Protein AF-A0A969YZB2-F1 (afdb_monomer)

Mean predicted aligned error: 7.21 Å

Structure (mmCIF, N/CA/C/O backbone):
data_AF-A0A969YZB2-F1
#
_entry.id   AF-A0A969YZB2-F1
#
loop_
_atom_site.group_PDB
_atom_site.id
_atom_site.type_symbol
_atom_site.label_atom_id
_atom_site.label_alt_id
_atom_site.label_comp_id
_atom_site.label_asym_id
_atom_site.label_entity_id
_atom_site.label_seq_id
_atom_site.pdbx_PDB_ins_code
_atom_site.Cartn_x
_atom_site.Cartn_y
_atom_site.Cartn_z
_atom_site.occupancy
_atom_site.B_iso_or_equiv
_atom_site.auth_seq_id
_atom_site.auth_comp_id
_atom_site.auth_asym_id
_atom_site.auth_atom_id
_atom_site.pdbx_PDB_model_num
ATOM 1 N N . MET A 1 1 ? -17.585 -42.616 -84.558 1.00 38.06 1 MET A N 1
ATOM 2 C CA . MET A 1 1 ? -17.535 -44.094 -84.607 1.00 38.06 1 MET A CA 1
ATOM 3 C C . MET A 1 1 ? -16.649 -44.565 -83.448 1.00 38.06 1 MET A C 1
ATOM 5 O O . MET A 1 1 ? -15.483 -44.216 -83.470 1.00 38.06 1 MET A O 1
ATOM 9 N N . LYS A 1 2 ? -17.228 -45.277 -82.455 1.00 39.19 2 LYS A N 1
ATOM 10 C CA . LYS A 1 2 ? -16.616 -45.911 -81.244 1.00 39.19 2 LYS A CA 1
ATOM 11 C C . LYS A 1 2 ? -15.993 -44.943 -80.202 1.00 39.19 2 LYS A C 1
ATOM 13 O O . LYS A 1 2 ? -14.980 -44.329 -80.477 1.00 39.19 2 LYS A O 1
ATOM 18 N N . LYS A 1 3 ? -16.687 -44.576 -79.107 1.00 43.31 3 LYS A N 1
ATOM 19 C CA . LYS A 1 3 ? -16.886 -45.252 -77.790 1.00 43.31 3 LYS A CA 1
ATOM 20 C C . LYS A 1 3 ? -15.589 -45.603 -77.038 1.00 43.31 3 LYS A C 1
ATOM 22 O O . LYS A 1 3 ? -14.985 -46.598 -77.413 1.00 43.31 3 LYS A O 1
ATOM 27 N N . THR A 1 4 ? -15.346 -44.929 -75.901 1.00 43.16 4 THR A N 1
ATOM 28 C CA . THR A 1 4 ? -14.955 -45.581 -74.630 1.00 43.16 4 THR A CA 1
ATOM 29 C C . THR A 1 4 ? -15.451 -44.773 -73.421 1.00 43.16 4 THR A C 1
ATOM 31 O O . THR A 1 4 ? -15.345 -43.552 -73.380 1.00 43.16 4 THR A O 1
ATOM 34 N N . THR A 1 5 ? -16.021 -45.503 -72.469 1.00 44.56 5 THR A N 1
ATOM 35 C CA . THR A 1 5 ? -16.640 -45.112 -71.197 1.00 44.56 5 THR A CA 1
ATOM 36 C C . THR A 1 5 ? -15.697 -45.500 -70.050 1.00 44.56 5 THR A C 1
ATOM 38 O O . THR A 1 5 ? -15.117 -46.575 -70.156 1.00 44.56 5 THR A O 1
ATOM 41 N N . ALA A 1 6 ? -15.585 -44.698 -68.977 1.00 40.38 6 ALA A N 1
ATOM 42 C CA . ALA A 1 6 ? -15.397 -45.098 -67.556 1.00 40.38 6 ALA A CA 1
ATOM 43 C C . ALA A 1 6 ? -14.928 -43.869 -66.737 1.00 40.38 6 ALA A C 1
ATOM 45 O O . ALA A 1 6 ? -13.914 -43.270 -67.066 1.00 40.38 6 ALA A O 1
ATOM 46 N N . LEU A 1 7 ? -15.755 -43.294 -65.857 1.00 39.84 7 LEU A N 1
ATOM 47 C CA . LEU A 1 7 ? -16.008 -43.664 -64.451 1.00 39.84 7 LEU A CA 1
ATOM 48 C C . LEU A 1 7 ? -14.920 -43.149 -63.485 1.00 39.84 7 LEU A C 1
ATOM 50 O O . LEU A 1 7 ? -13.851 -43.738 -63.404 1.00 39.84 7 LEU A O 1
ATOM 54 N N . LEU A 1 8 ? -15.253 -42.125 -62.687 1.00 36.22 8 LEU A N 1
ATOM 55 C CA . LEU A 1 8 ? -14.957 -42.119 -61.248 1.00 36.22 8 LEU A CA 1
ATOM 56 C C . LEU A 1 8 ? -15.889 -41.133 -60.513 1.00 36.22 8 LEU A C 1
ATOM 58 O O . LEU A 1 8 ? -15.609 -39.945 -60.379 1.00 36.22 8 LEU A O 1
ATOM 62 N N . LEU A 1 9 ? -17.030 -41.645 -60.044 1.00 42.66 9 LEU A N 1
ATOM 63 C CA . LEU A 1 9 ? -17.693 -41.113 -58.855 1.00 42.66 9 LEU A CA 1
ATOM 64 C C . LEU A 1 9 ? -16.925 -41.680 -57.652 1.00 42.66 9 LEU A C 1
ATOM 66 O O . LEU A 1 9 ? -17.060 -42.864 -57.360 1.00 42.66 9 LEU A O 1
ATOM 70 N N . SER A 1 10 ? -16.126 -40.862 -56.969 1.00 43.84 10 SER A N 1
ATOM 71 C CA . SER A 1 10 ? -15.681 -41.145 -55.596 1.00 43.84 10 SER A CA 1
ATOM 72 C C . SER A 1 10 ? -15.177 -39.868 -54.911 1.00 43.84 10 SER A C 1
ATOM 74 O O . SER A 1 10 ? -13.992 -39.728 -54.618 1.00 43.84 10 SER A O 1
ATOM 76 N N . PHE A 1 11 ? -16.072 -38.918 -54.623 1.00 38.78 11 PHE A N 1
ATOM 77 C CA . PHE A 1 11 ? -15.816 -37.964 -53.537 1.00 38.78 11 PHE A CA 1
ATOM 78 C C . PHE A 1 11 ? -16.113 -38.693 -52.223 1.00 38.78 11 PHE A C 1
ATOM 80 O O . PHE A 1 11 ? -17.199 -38.615 -51.654 1.00 38.78 11 PHE A O 1
ATOM 87 N N . ILE A 1 12 ? -15.154 -39.528 -51.826 1.00 41.16 12 ILE A N 1
ATOM 88 C CA . ILE A 1 12 ? -15.150 -40.242 -50.558 1.00 41.16 12 ILE A CA 1
ATOM 89 C C . ILE A 1 12 ? -14.929 -39.213 -49.451 1.00 41.16 12 ILE A C 1
ATOM 91 O O . ILE A 1 12 ? -13.878 -38.589 -49.339 1.00 41.16 12 ILE A O 1
ATOM 95 N N . MET A 1 13 ? -15.972 -39.055 -48.647 1.00 46.25 13 MET A N 1
ATOM 96 C CA . MET A 1 13 ? -15.933 -38.888 -47.200 1.00 46.25 13 MET A CA 1
ATOM 97 C C . MET A 1 13 ? -14.654 -39.469 -46.566 1.00 46.25 13 MET A C 1
ATOM 99 O O . MET A 1 13 ? -14.629 -40.657 -46.272 1.00 46.25 13 MET A O 1
ATOM 103 N N . LEU A 1 14 ? -13.613 -38.654 -46.344 1.00 42.28 14 LEU A N 1
ATOM 104 C CA . LEU A 1 14 ? -12.610 -38.869 -45.287 1.00 42.28 14 LEU A CA 1
ATOM 105 C C . LEU A 1 14 ? -11.668 -37.657 -45.144 1.00 42.28 14 LEU A C 1
ATOM 107 O O . LEU A 1 14 ? -10.708 -37.524 -45.891 1.00 42.28 14 LEU A O 1
ATOM 111 N N . CYS A 1 15 ? -11.966 -36.770 -44.193 1.00 39.06 15 CYS A N 1
ATOM 112 C CA . CYS A 1 15 ? -10.977 -36.035 -43.382 1.00 39.06 15 CYS A CA 1
ATOM 113 C C . CYS A 1 15 ? -11.710 -35.199 -42.314 1.00 39.06 15 CYS A C 1
ATOM 115 O O . CYS A 1 15 ? -11.577 -33.984 -42.223 1.00 39.06 15 CYS A O 1
ATOM 117 N N . PHE A 1 16 ? -12.532 -35.871 -41.507 1.00 44.19 16 PHE A N 1
ATOM 118 C CA . PHE A 1 16 ? -12.696 -35.492 -40.104 1.00 44.19 16 PHE A CA 1
ATOM 119 C C . PHE A 1 16 ? -11.689 -36.353 -39.331 1.00 44.19 16 PHE A C 1
ATOM 121 O O . PHE A 1 16 ? -11.603 -37.541 -39.636 1.00 44.19 16 PHE A O 1
ATOM 128 N N . LEU A 1 17 ? -10.968 -35.765 -38.362 1.00 47.88 17 LEU A N 1
ATOM 129 C CA . LEU A 1 17 ? -9.692 -36.217 -37.754 1.00 47.88 17 LEU A CA 1
ATOM 130 C C . LEU A 1 17 ? -8.516 -35.772 -38.648 1.00 47.88 17 LEU A C 1
ATOM 132 O O . LEU A 1 17 ? -8.275 -36.373 -39.682 1.00 47.88 17 LEU A O 1
ATOM 136 N N . ILE A 1 18 ? -7.790 -34.676 -38.411 1.00 52.56 18 ILE A N 1
ATOM 137 C CA . ILE A 1 18 ? -7.003 -34.324 -37.220 1.00 52.56 18 ILE A CA 1
ATOM 138 C C . ILE A 1 18 ? -6.743 -32.805 -37.273 1.00 52.56 18 ILE A C 1
ATOM 140 O O . ILE A 1 18 ? -5.753 -32.331 -37.816 1.00 52.56 18 ILE A O 1
ATOM 144 N N . PHE A 1 19 ? -7.651 -32.020 -36.715 1.00 44.47 19 PHE A N 1
ATOM 145 C CA . PHE A 1 19 ? -7.258 -30.794 -36.034 1.00 44.47 19 PHE A CA 1
ATOM 146 C C . PHE A 1 19 ? -7.868 -30.940 -34.653 1.00 44.47 19 PHE A C 1
ATOM 148 O O . PHE A 1 19 ? -8.997 -30.524 -34.406 1.00 44.47 19 PHE A O 1
ATOM 155 N N . SER A 1 20 ? -7.131 -31.585 -33.747 1.00 49.22 20 SER A N 1
ATOM 156 C CA . SER A 1 20 ? -7.241 -31.134 -32.365 1.00 49.22 20 SER A CA 1
ATOM 157 C C . SER A 1 20 ? -7.031 -29.621 -32.433 1.00 49.22 20 SER A C 1
ATOM 159 O O . SER A 1 20 ? -6.052 -29.207 -33.071 1.00 49.22 20 SER A O 1
ATOM 161 N N . PRO A 1 21 ? -7.936 -28.788 -31.889 1.00 50.59 21 PRO A N 1
ATOM 162 C CA . PRO A 1 21 ? -7.614 -27.379 -31.754 1.00 50.59 21 PRO A CA 1
ATOM 163 C C . PRO A 1 21 ? -6.227 -27.314 -31.103 1.00 50.59 21 PRO A C 1
ATOM 165 O O . PRO A 1 21 ? -5.969 -28.116 -30.193 1.00 50.59 21 PRO A O 1
ATOM 168 N N . PRO A 1 22 ? -5.302 -26.469 -31.600 1.00 58.19 22 PRO A N 1
ATOM 169 C CA . PRO A 1 22 ? -4.058 -26.250 -30.883 1.00 58.19 22 PRO A CA 1
ATOM 170 C C . PRO A 1 22 ? -4.461 -25.988 -29.438 1.00 58.19 22 PRO A C 1
ATOM 172 O O . PRO A 1 22 ? -5.365 -25.183 -29.206 1.00 58.19 22 PRO A O 1
ATOM 175 N N . VAL A 1 23 ? -3.893 -26.743 -28.494 1.00 55.34 23 VAL A N 1
ATOM 176 C CA . VAL A 1 23 ? -4.064 -26.455 -27.072 1.00 55.34 23 VAL A CA 1
ATOM 177 C C . VAL A 1 23 ? -3.684 -24.988 -26.947 1.00 55.34 23 VAL A C 1
ATOM 179 O O . VAL A 1 23 ? -2.517 -24.648 -27.152 1.00 55.34 23 VAL A O 1
ATOM 182 N N . LEU A 1 24 ? -4.682 -24.113 -26.786 1.00 54.72 24 LEU A N 1
ATOM 183 C CA . LEU A 1 24 ? -4.445 -22.689 -26.626 1.00 54.72 24 LEU A CA 1
ATOM 184 C C . LEU A 1 24 ? -3.474 -22.607 -25.457 1.00 54.72 24 LEU A C 1
ATOM 186 O O . LEU A 1 24 ? -3.730 -23.207 -24.409 1.00 54.72 24 LEU A O 1
ATOM 190 N N . ALA A 1 25 ? -2.315 -21.986 -25.685 1.00 58.38 25 ALA A N 1
ATOM 191 C CA . ALA A 1 25 ? -1.374 -21.703 -24.616 1.00 58.38 25 ALA A CA 1
ATOM 192 C C . ALA A 1 25 ? -2.190 -21.163 -23.439 1.00 58.38 25 ALA A C 1
ATOM 194 O O . ALA A 1 25 ? -3.007 -20.271 -23.661 1.00 58.38 25 ALA A O 1
ATOM 195 N N . ASN A 1 26 ? -2.039 -21.777 -22.262 1.00 65.50 26 ASN A N 1
ATOM 196 C CA . ASN A 1 26 ? -2.824 -21.469 -21.070 1.00 65.50 26 ASN A CA 1
ATOM 197 C C . ASN A 1 26 ? -2.943 -19.942 -20.944 1.00 65.50 26 ASN A C 1
ATOM 199 O O . ASN A 1 26 ? -1.926 -19.268 -20.766 1.00 65.50 26 ASN A O 1
ATOM 203 N N . GLU A 1 27 ? -4.133 -19.385 -21.188 1.00 79.88 27 GLU A N 1
ATOM 204 C CA . GLU A 1 27 ? -4.294 -17.934 -21.232 1.00 79.88 27 GLU A CA 1
ATOM 205 C C . GLU A 1 27 ? -3.953 -17.380 -19.847 1.00 79.88 27 GLU A C 1
ATOM 207 O O . GLU A 1 27 ? -4.509 -17.826 -18.844 1.00 79.88 27 GLU A O 1
ATOM 212 N N . THR A 1 28 ? -3.021 -16.424 -19.774 1.00 89.88 28 THR A N 1
ATOM 213 C CA . THR A 1 28 ? -2.682 -15.773 -18.505 1.00 89.88 28 THR A CA 1
ATOM 214 C C . THR A 1 28 ? -3.927 -15.087 -17.954 1.00 89.88 28 THR A C 1
ATOM 216 O O . THR A 1 28 ? -4.404 -14.097 -18.517 1.00 89.88 28 THR A O 1
ATOM 219 N N . LYS A 1 29 ? -4.456 -15.606 -16.846 1.00 95.75 29 LYS A N 1
ATOM 220 C CA . LYS A 1 29 ? -5.649 -15.069 -16.198 1.00 95.75 29 LYS A CA 1
ATOM 221 C C . LYS A 1 29 ? -5.246 -14.059 -15.131 1.00 95.75 29 LYS A C 1
ATOM 223 O O . LYS A 1 29 ? -4.773 -14.436 -14.067 1.00 95.75 29 LYS A O 1
ATOM 228 N N . PHE A 1 30 ? -5.482 -12.780 -15.398 1.00 96.88 30 PHE A N 1
ATOM 229 C CA . PHE A 1 30 ? -5.303 -11.716 -14.409 1.00 96.88 30 PHE A CA 1
ATOM 230 C C . PHE A 1 30 ? -6.464 -11.697 -13.412 1.00 96.88 30 PHE A C 1
ATOM 232 O O . PHE A 1 30 ? -7.624 -11.804 -13.811 1.00 96.88 30 PHE A O 1
ATOM 239 N N . ILE A 1 31 ? -6.146 -11.579 -12.123 1.00 97.69 31 ILE A N 1
ATOM 240 C CA . ILE A 1 31 ? -7.117 -11.641 -11.021 1.00 97.69 31 ILE A CA 1
ATOM 241 C C . ILE A 1 31 ? -7.213 -10.336 -10.226 1.00 97.69 31 ILE A C 1
ATOM 243 O O . ILE A 1 31 ? -8.260 -10.071 -9.644 1.00 97.69 31 ILE A O 1
ATOM 247 N N . VAL A 1 32 ? -6.161 -9.510 -10.224 1.00 97.31 32 VAL A N 1
ATOM 248 C CA . VAL A 1 32 ? -6.124 -8.218 -9.518 1.00 97.31 32 VAL A CA 1
ATOM 249 C C . VAL A 1 32 ? -5.368 -7.194 -10.361 1.00 97.31 32 VAL A C 1
ATOM 251 O O . VAL A 1 32 ? -4.417 -7.543 -11.063 1.00 97.31 32 VAL A O 1
ATOM 254 N N . VAL A 1 33 ? -5.778 -5.928 -10.273 1.00 98.00 33 VAL A N 1
ATOM 255 C CA . VAL A 1 33 ? -5.072 -4.769 -10.834 1.00 98.00 33 VAL A CA 1
ATOM 256 C C . VAL A 1 33 ? -4.932 -3.714 -9.740 1.00 98.00 33 VAL A C 1
ATOM 258 O O . VAL A 1 33 ? -5.888 -3.470 -9.010 1.00 98.00 33 VAL A O 1
ATOM 261 N N . ALA A 1 34 ? -3.767 -3.076 -9.650 1.00 97.81 34 ALA A N 1
ATOM 262 C CA . ALA A 1 34 ? -3.518 -1.942 -8.762 1.00 97.81 34 ALA A CA 1
ATOM 263 C C . ALA A 1 34 ? -2.966 -0.758 -9.569 1.00 97.81 34 ALA A C 1
ATOM 265 O O . ALA A 1 34 ? -1.986 -0.897 -10.309 1.00 97.81 34 ALA A O 1
ATOM 266 N N . GLY A 1 35 ? -3.609 0.403 -9.450 1.00 96.31 35 GLY A N 1
ATOM 267 C CA . GLY A 1 35 ? -3.174 1.642 -10.091 1.00 96.31 35 GLY A CA 1
ATOM 268 C C . GLY A 1 35 ? -2.234 2.423 -9.182 1.00 96.31 35 GLY A C 1
ATOM 269 O O . GLY A 1 35 ? -2.621 2.781 -8.078 1.00 96.31 35 GLY A O 1
ATOM 270 N N . GLY A 1 36 ? -1.015 2.686 -9.645 1.00 94.94 36 GLY A N 1
ATOM 271 C CA . GLY A 1 36 ? -0.143 3.687 -9.037 1.00 94.94 36 GLY A CA 1
ATOM 272 C C . GLY A 1 36 ? -0.382 5.066 -9.650 1.00 94.94 36 GLY A C 1
ATOM 273 O O . GLY A 1 36 ? -1.280 5.252 -10.473 1.00 94.94 36 GLY A O 1
ATOM 274 N N . GLY A 1 37 ? 0.472 6.036 -9.323 1.00 95.19 37 GLY A N 1
ATOM 275 C CA . GLY A 1 37 ? 0.337 7.397 -9.856 1.00 95.19 37 GLY A CA 1
ATOM 276 C C . GLY A 1 37 ? 0.498 7.472 -11.380 1.00 95.19 37 GLY A C 1
ATOM 277 O O . GLY A 1 37 ? -0.235 8.190 -12.056 1.00 95.19 37 GLY A O 1
ATOM 278 N N . GLN A 1 38 ? 1.461 6.729 -11.941 1.00 96.94 38 GLN A N 1
ATOM 279 C CA . GLN A 1 38 ? 1.733 6.696 -13.394 1.00 96.94 38 GLN A CA 1
ATOM 280 C C . GLN A 1 38 ? 2.117 5.301 -13.922 1.00 96.94 38 GLN A C 1
ATOM 282 O O . GLN A 1 38 ? 2.578 5.154 -15.060 1.00 96.94 38 GLN A O 1
ATOM 287 N N . ASN A 1 39 ? 1.951 4.274 -13.095 1.00 97.75 39 ASN A N 1
ATOM 288 C CA . ASN A 1 39 ? 2.169 2.876 -13.436 1.00 97.75 39 ASN A CA 1
ATOM 289 C C . ASN A 1 39 ? 0.955 2.048 -13.024 1.00 97.75 39 ASN A C 1
ATOM 291 O O . ASN A 1 39 ? 0.114 2.480 -12.241 1.00 97.75 39 ASN A O 1
ATOM 295 N N . THR A 1 40 ? 0.874 0.836 -13.544 1.00 98.56 40 THR A N 1
ATOM 296 C CA . THR A 1 40 ? -0.154 -0.126 -13.160 1.00 98.56 40 THR A CA 1
ATOM 297 C C . THR A 1 40 ? 0.512 -1.461 -12.906 1.00 98.56 40 THR A C 1
ATOM 299 O O . THR A 1 40 ? 1.439 -1.832 -13.630 1.00 98.56 40 THR A O 1
ATOM 302 N N . LEU A 1 41 ? 0.041 -2.162 -11.880 1.00 98.75 41 LEU A N 1
ATOM 303 C CA . LEU A 1 41 ? 0.398 -3.539 -11.583 1.00 98.75 41 LEU A CA 1
ATOM 304 C C . LEU A 1 41 ? -0.797 -4.449 -11.855 1.00 98.75 41 LEU A C 1
ATOM 306 O O . LEU A 1 41 ? -1.945 -4.050 -11.662 1.00 98.75 41 LEU A O 1
ATOM 310 N N . ALA A 1 42 ? -0.530 -5.686 -12.248 1.00 98.69 42 ALA A N 1
ATOM 311 C CA . ALA A 1 42 ? -1.520 -6.746 -12.305 1.00 98.69 42 ALA A CA 1
ATOM 312 C C . ALA A 1 42 ? -0.946 -8.047 -11.750 1.00 98.69 42 ALA A C 1
ATOM 314 O O . ALA A 1 42 ? 0.219 -8.365 -11.984 1.00 98.69 42 ALA A O 1
ATOM 315 N N . LEU A 1 43 ? -1.782 -8.798 -11.044 1.00 98.75 43 LEU A N 1
ATOM 316 C CA . LEU A 1 43 ? -1.476 -10.123 -10.520 1.00 98.75 43 LEU A CA 1
ATOM 317 C C . LEU A 1 43 ? -2.231 -11.158 -11.348 1.00 98.75 43 LEU A C 1
ATOM 319 O O . LEU A 1 43 ? -3.435 -11.001 -11.578 1.00 98.75 43 LEU A O 1
ATOM 323 N N . ASP A 1 44 ? -1.541 -12.199 -11.799 1.00 98.38 44 ASP A N 1
ATOM 324 C CA . ASP A 1 44 ? -2.173 -13.347 -12.447 1.00 98.38 44 ASP A CA 1
ATOM 325 C C . ASP A 1 44 ? -2.472 -14.499 -11.478 1.00 98.38 44 ASP A C 1
ATOM 327 O O . ASP A 1 44 ? -2.049 -14.505 -10.323 1.00 98.38 44 ASP A O 1
ATOM 331 N N . SER A 1 45 ? -3.261 -15.471 -11.941 1.00 97.19 45 SER A N 1
ATOM 332 C CA . SER A 1 45 ? -3.664 -16.645 -11.161 1.00 97.19 45 SER A CA 1
ATOM 333 C C . SER A 1 45 ? -2.512 -17.579 -10.798 1.00 97.19 45 SER A C 1
ATOM 335 O O . SER A 1 45 ? -2.692 -18.440 -9.941 1.00 97.19 45 SER A O 1
ATOM 337 N N . ASP A 1 46 ? -1.360 -17.418 -11.447 1.00 97.38 46 ASP A N 1
ATOM 338 C CA . ASP A 1 46 ? -0.152 -18.204 -11.206 1.00 97.38 46 ASP A CA 1
ATOM 339 C C . ASP A 1 46 ? 0.789 -17.492 -10.214 1.00 97.38 46 ASP A C 1
ATOM 341 O O . ASP A 1 46 ? 1.901 -17.956 -9.965 1.00 97.38 46 ASP A O 1
ATOM 345 N N . GLY A 1 47 ? 0.340 -16.374 -9.630 1.00 98.00 47 GLY A N 1
ATOM 346 C CA . GLY A 1 47 ? 1.066 -15.620 -8.617 1.00 98.00 47 GLY A CA 1
ATOM 347 C C . GLY A 1 47 ? 2.137 -14.687 -9.180 1.00 98.00 47 GLY A C 1
ATOM 348 O O . GLY A 1 47 ? 2.947 -14.178 -8.406 1.00 98.00 47 GLY A O 1
ATOM 349 N N . ASN A 1 48 ? 2.169 -14.440 -10.497 1.00 98.62 48 ASN A N 1
ATOM 350 C CA . ASN A 1 48 ? 3.138 -13.522 -11.096 1.00 98.62 48 ASN A CA 1
ATOM 351 C C . ASN A 1 48 ? 2.608 -12.090 -11.115 1.00 98.62 48 ASN A C 1
ATOM 353 O O . ASN A 1 48 ? 1.452 -11.825 -11.460 1.00 98.62 48 ASN A O 1
ATOM 357 N N . VAL A 1 49 ? 3.505 -11.145 -10.834 1.00 98.81 49 VAL A N 1
ATOM 358 C CA . VAL A 1 49 ? 3.215 -9.712 -10.902 1.00 98.81 49 VAL A CA 1
ATOM 359 C C . VAL A 1 49 ? 3.738 -9.133 -12.208 1.00 98.81 49 VAL A C 1
ATOM 361 O O . VAL A 1 49 ? 4.887 -9.340 -12.605 1.00 98.81 49 VAL A O 1
ATOM 364 N N . TRP A 1 50 ? 2.887 -8.361 -12.864 1.00 98.75 50 TRP A N 1
ATOM 365 C CA . TRP A 1 50 ? 3.159 -7.676 -14.115 1.00 98.75 50 TRP A CA 1
ATOM 366 C C . TRP A 1 50 ? 2.999 -6.177 -13.917 1.00 98.75 50 TRP A C 1
ATOM 368 O O . TRP A 1 50 ? 2.087 -5.749 -13.221 1.00 98.75 50 TRP A O 1
ATOM 378 N N . GLY A 1 51 ? 3.844 -5.377 -14.561 1.00 98.50 51 GLY A N 1
ATOM 379 C CA . GLY A 1 51 ? 3.780 -3.922 -14.505 1.00 98.50 51 GLY A CA 1
ATOM 380 C C . GLY A 1 51 ? 3.895 -3.265 -15.877 1.00 98.50 51 GLY A C 1
ATOM 381 O O . GLY A 1 51 ? 4.498 -3.813 -16.804 1.00 98.50 51 GLY A O 1
ATOM 382 N N . TRP A 1 52 ? 3.307 -2.081 -16.017 1.00 98.62 52 TRP A N 1
ATOM 383 C CA . TRP A 1 52 ? 3.480 -1.196 -17.173 1.00 98.62 52 TRP A CA 1
ATOM 384 C C . TRP A 1 52 ? 3.316 0.274 -16.773 1.00 98.62 52 TRP A C 1
ATOM 386 O O . TRP A 1 52 ? 2.919 0.594 -15.654 1.00 98.62 52 TRP A O 1
ATOM 396 N N . GLY A 1 53 ? 3.634 1.176 -17.699 1.00 98.62 53 GLY A N 1
ATOM 397 C CA . GLY A 1 53 ? 3.604 2.621 -17.511 1.00 98.62 53 GLY A CA 1
ATOM 398 C C . GLY A 1 53 ? 4.982 3.215 -17.230 1.00 98.62 53 GLY A C 1
ATOM 399 O O . GLY A 1 53 ? 6.013 2.719 -17.704 1.00 98.62 53 GLY A O 1
ATOM 400 N N . TYR A 1 54 ? 4.985 4.334 -16.510 1.00 98.62 54 TYR A N 1
ATOM 401 C CA . TYR A 1 54 ? 6.188 5.061 -16.118 1.00 98.62 54 TYR A CA 1
ATOM 402 C C . TYR A 1 54 ? 7.057 4.217 -15.172 1.00 98.62 54 TYR A C 1
ATOM 404 O O . TYR A 1 54 ? 6.541 3.501 -14.320 1.00 98.62 54 TYR A O 1
ATOM 412 N N . ASN A 1 55 ? 8.381 4.269 -15.348 1.00 98.50 55 ASN A N 1
ATOM 413 C CA . ASN A 1 55 ? 9.305 3.356 -14.664 1.00 98.50 55 ASN A CA 1
ATOM 414 C C . ASN A 1 55 ? 10.639 4.005 -14.264 1.00 98.50 55 ASN A C 1
ATOM 416 O O . ASN A 1 55 ? 11.621 3.301 -14.074 1.00 98.50 55 ASN A O 1
ATOM 420 N N . GLN A 1 56 ? 10.746 5.334 -14.173 1.00 98.56 56 GLN A N 1
ATOM 421 C CA . GLN A 1 56 ? 12.055 5.966 -13.920 1.00 98.56 56 GLN A CA 1
ATOM 422 C C . GLN A 1 56 ? 12.657 5.618 -12.549 1.00 98.56 56 GLN A C 1
ATOM 424 O O . GLN A 1 56 ? 13.870 5.729 -12.381 1.00 98.56 56 GLN A O 1
ATOM 429 N N . TYR A 1 57 ? 11.839 5.138 -11.610 1.00 98.56 57 TYR A N 1
ATOM 430 C CA . TYR A 1 57 ? 12.268 4.688 -10.286 1.00 98.56 57 TYR A CA 1
ATOM 431 C C . TYR A 1 57 ? 12.280 3.161 -10.156 1.00 98.56 57 TYR A C 1
ATOM 433 O O . TYR A 1 57 ? 12.563 2.644 -9.081 1.00 98.56 57 TYR A O 1
ATOM 441 N N . GLY A 1 58 ? 12.001 2.438 -11.244 1.00 98.50 58 GLY A N 1
ATOM 442 C CA . GLY A 1 58 ? 11.962 0.980 -11.274 1.00 98.50 58 GLY A CA 1
ATOM 443 C C . GLY A 1 58 ? 10.681 0.364 -10.719 1.00 98.50 58 GLY A C 1
ATOM 444 O O . GLY A 1 58 ? 10.690 -0.821 -10.412 1.00 98.50 58 GLY A O 1
ATOM 445 N N . GLN A 1 59 ? 9.586 1.126 -10.612 1.00 98.44 59 GLN A N 1
ATOM 446 C CA . GLN A 1 59 ? 8.280 0.672 -10.101 1.00 98.44 59 GLN A CA 1
ATOM 447 C C . GLN A 1 59 ? 7.625 -0.478 -10.892 1.00 98.44 59 GLN A C 1
ATOM 449 O O . GLN A 1 59 ? 6.628 -1.040 -10.457 1.00 98.44 59 GLN A O 1
ATOM 454 N N . ILE A 1 60 ? 8.179 -0.888 -12.035 1.00 98.62 60 ILE A N 1
ATOM 455 C CA . ILE A 1 60 ? 7.752 -2.111 -12.737 1.00 98.62 60 ILE A CA 1
ATOM 456 C C . ILE A 1 60 ? 8.433 -3.363 -12.167 1.00 98.62 60 ILE A C 1
ATOM 458 O O . ILE A 1 60 ? 7.890 -4.456 -12.286 1.00 98.62 60 ILE A O 1
ATOM 462 N N . GLY A 1 61 ? 9.610 -3.231 -11.549 1.00 98.50 61 GLY A N 1
ATOM 463 C CA . GLY A 1 61 ? 10.319 -4.357 -10.935 1.00 98.50 61 GLY A CA 1
ATOM 464 C C . GLY A 1 61 ? 11.039 -5.275 -11.930 1.00 98.50 61 GLY A C 1
ATOM 465 O O . GLY A 1 61 ? 11.375 -6.410 -11.597 1.00 98.50 61 GLY A O 1
ATOM 466 N N . ASP A 1 62 ? 11.284 -4.817 -13.164 1.00 98.44 62 ASP A N 1
ATOM 467 C CA . ASP A 1 62 ? 11.959 -5.601 -14.213 1.00 98.44 62 ASP A CA 1
ATOM 468 C C . ASP A 1 62 ? 13.496 -5.450 -14.222 1.00 98.44 62 ASP A C 1
ATOM 470 O O . ASP A 1 62 ? 14.180 -6.023 -15.088 1.00 98.44 62 ASP A O 1
ATOM 474 N N . GLY A 1 63 ? 14.039 -4.697 -13.259 1.00 98.38 63 GLY A N 1
ATOM 475 C CA . GLY A 1 63 ? 15.458 -4.362 -13.129 1.00 98.38 63 GLY A CA 1
ATOM 476 C C . GLY A 1 63 ? 15.901 -3.179 -13.988 1.00 98.38 63 GLY A C 1
ATOM 477 O O . GLY A 1 63 ? 17.099 -2.946 -14.131 1.00 98.38 63 GLY A O 1
ATOM 478 N N . THR A 1 64 ? 14.968 -2.447 -14.599 1.00 98.25 64 THR A N 1
ATOM 479 C CA . THR A 1 64 ? 15.269 -1.306 -15.471 1.00 98.25 64 THR A CA 1
ATOM 480 C C . THR A 1 64 ? 14.527 -0.048 -15.037 1.00 98.25 64 THR A C 1
ATOM 482 O O . THR A 1 64 ? 13.594 -0.111 -14.245 1.00 98.25 64 THR A O 1
ATOM 485 N N . THR A 1 65 ? 14.909 1.092 -15.616 1.00 98.38 65 THR A N 1
ATOM 486 C CA . THR A 1 65 ? 14.240 2.389 -15.415 1.00 98.38 65 THR A CA 1
ATOM 487 C C . THR A 1 65 ? 13.476 2.879 -16.653 1.00 98.38 65 THR A C 1
ATOM 489 O O . THR A 1 65 ? 13.146 4.057 -16.804 1.00 98.38 65 THR A O 1
ATOM 492 N N . LYS A 1 66 ? 13.236 1.980 -17.614 1.00 98.31 66 LYS A N 1
ATOM 493 C CA . LYS A 1 66 ? 12.626 2.321 -18.904 1.00 98.31 66 LYS A CA 1
ATOM 494 C C . LYS A 1 66 ? 11.114 2.180 -18.817 1.00 98.31 66 LYS A C 1
ATOM 496 O O . LYS A 1 66 ? 10.634 1.100 -18.475 1.00 98.31 66 LYS A O 1
ATOM 501 N N . THR A 1 67 ? 10.387 3.234 -19.182 1.00 98.56 67 THR A N 1
ATOM 502 C CA . THR A 1 67 ? 8.927 3.207 -19.356 1.00 98.56 67 THR A CA 1
ATOM 503 C C . THR A 1 67 ? 8.513 2.022 -20.227 1.00 98.56 67 THR A C 1
ATOM 505 O O . THR A 1 67 ? 9.142 1.742 -21.255 1.00 98.56 67 THR A O 1
ATOM 508 N N . ARG A 1 68 ? 7.449 1.326 -19.823 1.00 98.06 68 ARG A N 1
ATOM 509 C CA . ARG A 1 68 ? 6.897 0.184 -20.558 1.00 98.06 68 ARG A CA 1
ATOM 510 C C . ARG A 1 68 ? 5.490 0.516 -21.043 1.00 98.06 68 ARG A C 1
ATOM 512 O O . ARG A 1 68 ? 4.579 0.574 -20.229 1.00 98.06 68 ARG A O 1
ATOM 519 N N . PRO A 1 69 ? 5.264 0.697 -22.353 1.00 97.69 69 PRO A N 1
ATOM 520 C CA . PRO A 1 69 ? 3.913 0.887 -22.885 1.00 97.69 69 PRO A CA 1
ATOM 521 C C . PRO A 1 69 ? 3.116 -0.431 -22.981 1.00 97.69 69 PRO A C 1
ATOM 523 O O . PRO A 1 69 ? 2.026 -0.455 -23.540 1.00 97.69 69 PRO A O 1
ATOM 526 N N . TYR A 1 70 ? 3.668 -1.535 -22.474 1.00 96.31 70 TYR A N 1
ATOM 527 C CA . TYR A 1 70 ? 3.089 -2.875 -22.458 1.00 96.31 70 TYR A CA 1
ATOM 528 C C . TYR A 1 70 ? 3.469 -3.580 -21.153 1.00 96.31 70 TYR A C 1
ATOM 530 O O . TYR A 1 70 ? 4.453 -3.207 -20.515 1.00 96.31 70 TYR A O 1
ATOM 538 N N . ARG A 1 71 ? 2.713 -4.615 -20.769 1.00 96.81 71 ARG A N 1
ATOM 539 C CA . ARG A 1 71 ? 2.993 -5.394 -19.555 1.00 96.81 71 ARG A CA 1
ATOM 540 C C . ARG A 1 71 ? 4.352 -6.095 -19.623 1.00 96.81 71 ARG A C 1
ATOM 542 O O . ARG A 1 71 ? 4.676 -6.734 -20.624 1.00 96.81 71 ARG A O 1
ATOM 549 N N . VAL A 1 72 ? 5.113 -6.009 -18.540 1.00 98.38 72 VAL A N 1
ATOM 550 C CA . VAL A 1 72 ? 6.364 -6.740 -18.313 1.00 98.38 72 VAL A CA 1
ATOM 551 C C . VAL A 1 72 ? 6.304 -7.373 -16.931 1.00 98.38 72 VAL A C 1
ATOM 553 O O . VAL A 1 72 ? 5.840 -6.745 -15.987 1.00 98.38 72 VAL A O 1
ATOM 556 N N . MET A 1 73 ? 6.750 -8.619 -16.818 1.00 98.50 73 MET A N 1
ATOM 557 C CA . MET A 1 73 ? 6.777 -9.330 -15.544 1.00 98.50 73 MET A CA 1
ATOM 558 C C . MET A 1 73 ? 7.865 -8.752 -14.624 1.00 98.50 73 MET A C 1
ATOM 560 O O . MET A 1 73 ? 9.009 -8.558 -15.055 1.00 98.50 73 MET A O 1
ATOM 564 N N . ALA A 1 74 ? 7.511 -8.498 -13.365 1.00 98.69 74 ALA A N 1
ATOM 565 C CA . ALA A 1 74 ? 8.463 -8.181 -12.308 1.00 98.69 74 ALA A CA 1
ATOM 566 C C . ALA A 1 74 ? 9.310 -9.422 -11.984 1.00 98.69 74 ALA A C 1
ATOM 568 O O . ALA A 1 74 ? 8.827 -10.552 -12.031 1.00 98.69 74 ALA A O 1
ATOM 569 N N . LYS A 1 75 ? 10.595 -9.238 -11.683 1.00 98.31 75 LYS A N 1
ATOM 570 C CA . LYS A 1 75 ? 11.538 -10.355 -11.517 1.00 98.31 75 LYS A CA 1
ATOM 571 C C . LYS A 1 75 ? 11.824 -10.638 -10.050 1.00 98.31 75 LYS A C 1
ATOM 573 O O . LYS A 1 75 ? 11.937 -9.715 -9.257 1.00 98.31 75 LYS A O 1
ATOM 578 N N . GLY A 1 76 ? 12.053 -11.908 -9.721 1.00 97.56 76 GLY A N 1
ATOM 579 C CA . GLY A 1 76 ? 12.541 -12.308 -8.396 1.00 97.56 76 GLY A CA 1
ATOM 580 C C . GLY A 1 76 ? 11.480 -12.331 -7.294 1.00 97.56 76 GLY A C 1
ATOM 581 O O . GLY A 1 76 ? 11.847 -12.444 -6.131 1.00 97.56 76 GLY A O 1
ATOM 582 N N . LEU A 1 77 ? 10.195 -12.243 -7.648 1.00 98.62 77 LEU A N 1
ATOM 583 C CA . LEU A 1 77 ? 9.096 -12.462 -6.709 1.00 98.62 77 LEU A CA 1
ATOM 584 C C . LEU A 1 77 ? 8.795 -13.964 -6.559 1.00 98.62 77 LEU A C 1
ATOM 586 O O . LEU A 1 77 ? 8.918 -14.704 -7.541 1.00 98.62 77 LEU A O 1
ATOM 590 N N . PRO A 1 78 ? 8.386 -14.414 -5.359 1.00 98.44 78 PRO A N 1
ATOM 591 C CA . PRO A 1 78 ? 7.780 -15.726 -5.155 1.00 98.44 78 PRO A CA 1
ATOM 592 C C . PRO A 1 78 ? 6.319 -15.719 -5.644 1.00 98.44 78 PRO A C 1
ATOM 594 O O . PRO A 1 78 ? 5.886 -14.795 -6.330 1.00 98.44 78 PRO A O 1
ATOM 597 N N . PHE A 1 79 ? 5.539 -16.738 -5.273 1.00 98.50 79 PHE A N 1
ATOM 598 C CA . PHE A 1 79 ? 4.098 -16.739 -5.521 1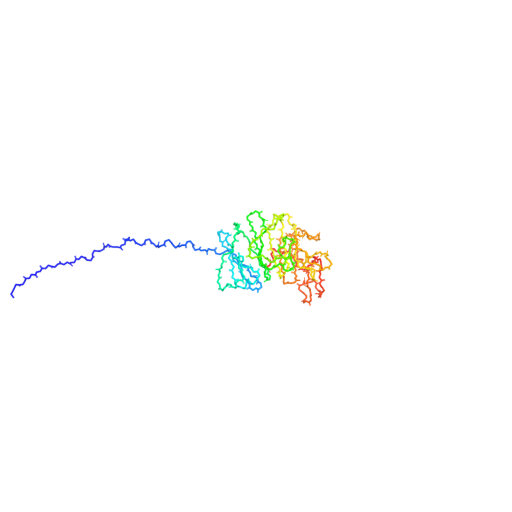.00 98.50 79 PHE A CA 1
ATOM 599 C C . PHE A 1 79 ? 3.414 -15.617 -4.723 1.00 98.50 79 PHE A C 1
ATOM 601 O O . PHE A 1 79 ? 3.384 -15.650 -3.488 1.00 98.50 79 PHE A O 1
ATOM 608 N N . ILE A 1 80 ? 2.849 -14.639 -5.430 1.00 98.75 80 ILE A N 1
ATOM 609 C CA . ILE A 1 80 ? 2.170 -13.482 -4.842 1.00 98.75 80 ILE A CA 1
ATOM 610 C C . ILE A 1 80 ? 0.663 -13.709 -4.754 1.00 98.75 80 ILE A C 1
ATOM 612 O O . ILE A 1 80 ? 0.043 -14.283 -5.644 1.00 98.75 80 ILE A O 1
ATOM 616 N N . THR A 1 81 ? 0.067 -13.229 -3.665 1.00 98.50 81 THR A N 1
ATOM 617 C CA . THR A 1 81 ? -1.380 -13.315 -3.408 1.00 98.50 81 THR A CA 1
ATOM 618 C C . THR A 1 81 ? -2.082 -11.966 -3.483 1.00 98.50 81 THR A C 1
ATOM 620 O O . THR A 1 81 ? -3.268 -11.917 -3.799 1.00 98.50 81 THR A O 1
ATOM 623 N N . GLN A 1 82 ? -1.364 -10.874 -3.213 1.00 98.62 82 GLN A N 1
ATOM 624 C CA . GLN A 1 82 ? -1.914 -9.521 -3.205 1.00 98.62 82 GLN A CA 1
ATOM 625 C C . GLN A 1 82 ? -0.890 -8.523 -3.732 1.00 98.62 82 GLN A C 1
ATOM 627 O O . GLN A 1 82 ? 0.317 -8.717 -3.584 1.00 98.62 82 GLN A O 1
ATOM 632 N N . ILE A 1 83 ? -1.384 -7.442 -4.327 1.00 98.75 83 ILE A N 1
ATOM 633 C CA . ILE A 1 83 ? -0.577 -6.336 -4.840 1.00 98.75 83 ILE A CA 1
ATOM 634 C C . ILE A 1 83 ? -1.172 -5.006 -4.388 1.00 98.75 83 ILE A C 1
ATOM 636 O O . ILE A 1 83 ? -2.389 -4.872 -4.292 1.00 98.75 83 ILE A O 1
ATOM 640 N N . ALA A 1 84 ? -0.309 -4.018 -4.181 1.00 98.25 84 ALA A N 1
ATOM 641 C CA . ALA A 1 84 ? -0.693 -2.626 -3.987 1.00 98.25 84 ALA A CA 1
ATOM 642 C C . ALA A 1 84 ? 0.294 -1.714 -4.724 1.00 98.25 84 ALA A C 1
ATOM 644 O O . ALA A 1 84 ? 1.449 -2.078 -4.970 1.00 98.25 84 ALA A O 1
ATOM 645 N N . ALA A 1 85 ? -0.156 -0.519 -5.086 1.00 96.94 85 ALA A N 1
ATOM 646 C CA . ALA A 1 85 ? 0.660 0.464 -5.782 1.00 96.94 85 ALA A CA 1
ATOM 647 C C . ALA A 1 85 ? 0.553 1.809 -5.066 1.00 96.94 85 ALA A C 1
ATOM 649 O O . ALA A 1 85 ? -0.548 2.264 -4.783 1.00 96.94 85 ALA A O 1
ATOM 650 N N . GLY A 1 86 ? 1.700 2.422 -4.776 1.00 96.62 86 GLY A N 1
ATOM 651 C CA . GLY A 1 86 ? 1.758 3.812 -4.332 1.00 96.62 86 GLY A CA 1
ATOM 652 C C . GLY A 1 86 ? 1.923 4.763 -5.518 1.00 96.62 86 GLY A C 1
ATOM 653 O O . GLY A 1 86 ? 1.815 4.367 -6.683 1.00 96.62 86 GLY A O 1
ATOM 654 N N . GLY A 1 87 ? 2.278 6.020 -5.249 1.00 96.94 87 GLY A N 1
ATOM 655 C CA . GLY A 1 87 ? 2.492 7.020 -6.302 1.00 96.94 87 GLY A CA 1
ATOM 656 C C . GLY A 1 87 ? 3.536 6.594 -7.347 1.00 96.94 87 GLY A C 1
ATOM 657 O O . GLY A 1 87 ? 3.287 6.660 -8.552 1.00 96.94 87 GLY A O 1
ATOM 658 N N . MET A 1 88 ? 4.704 6.130 -6.891 1.00 97.94 88 MET A N 1
ATOM 659 C CA . MET A 1 88 ? 5.797 5.612 -7.739 1.00 97.94 88 MET A CA 1
ATOM 660 C C . MET A 1 88 ? 6.524 4.415 -7.103 1.00 97.94 88 MET A C 1
ATOM 662 O O . MET A 1 88 ? 7.673 4.124 -7.439 1.00 97.94 88 MET A O 1
ATOM 666 N N . SER A 1 89 ? 5.871 3.740 -6.164 1.00 98.56 89 SER A N 1
ATOM 667 C CA . SER A 1 89 ? 6.343 2.539 -5.473 1.00 98.56 89 SER A CA 1
ATOM 668 C C . SER A 1 89 ? 5.343 1.405 -5.675 1.00 98.56 89 SER A C 1
ATOM 670 O O . SER A 1 89 ? 4.219 1.599 -6.146 1.00 98.56 89 SER A O 1
ATOM 672 N N . SER A 1 90 ? 5.770 0.184 -5.408 1.00 98.81 90 SER A N 1
ATOM 673 C CA . SER A 1 90 ? 5.007 -1.019 -5.706 1.00 98.81 90 SER A CA 1
ATOM 674 C C . SER A 1 90 ? 5.254 -2.069 -4.645 1.00 98.81 90 SER A C 1
ATOM 676 O O . SER A 1 90 ? 6.361 -2.175 -4.112 1.00 98.81 90 SER A O 1
ATOM 678 N N . PHE A 1 91 ? 4.197 -2.805 -4.327 1.00 98.81 91 PHE A N 1
ATOM 679 C CA . PHE A 1 91 ? 4.154 -3.687 -3.176 1.00 98.81 91 PHE A CA 1
ATOM 680 C C . PHE A 1 91 ? 3.433 -4.984 -3.522 1.00 98.81 91 PHE A C 1
ATOM 682 O O . PHE A 1 91 ? 2.503 -5.003 -4.333 1.00 98.81 91 PHE A O 1
ATOM 689 N N . ALA A 1 92 ? 3.851 -6.065 -2.877 1.00 98.81 92 ALA A N 1
ATOM 690 C CA . ALA A 1 92 ? 3.228 -7.371 -2.997 1.00 98.81 92 ALA A CA 1
ATOM 691 C C . ALA A 1 92 ? 3.279 -8.129 -1.667 1.00 98.81 92 ALA A C 1
ATOM 693 O O . ALA A 1 92 ? 4.217 -7.948 -0.889 1.00 98.81 92 ALA A O 1
ATOM 694 N N . ILE A 1 93 ? 2.292 -8.996 -1.436 1.00 98.75 93 ILE A N 1
ATOM 695 C CA . ILE A 1 93 ? 2.253 -9.924 -0.299 1.00 98.75 93 ILE A CA 1
ATOM 696 C C . ILE A 1 93 ? 2.304 -11.356 -0.833 1.00 98.75 93 ILE A C 1
ATOM 698 O O . ILE A 1 93 ? 1.499 -11.739 -1.691 1.00 98.75 93 ILE A O 1
ATOM 702 N N . ASP A 1 94 ? 3.251 -12.150 -0.342 1.00 98.62 94 ASP A N 1
ATOM 703 C CA . ASP A 1 94 ? 3.348 -13.575 -0.676 1.00 98.62 94 ASP A CA 1
ATOM 704 C C . ASP A 1 94 ? 2.439 -14.457 0.201 1.00 98.62 94 ASP A C 1
ATOM 706 O O . ASP A 1 94 ? 1.729 -13.977 1.082 1.00 98.62 94 ASP A O 1
ATOM 710 N N . GLN A 1 95 ? 2.417 -15.766 -0.061 1.00 97.00 95 GLN A N 1
ATOM 711 C CA . GLN A 1 95 ? 1.561 -16.723 0.663 1.00 97.00 95 GLN A CA 1
ATOM 712 C C . GLN A 1 95 ? 1.875 -16.849 2.162 1.00 97.00 95 GLN A C 1
ATOM 714 O O . GLN A 1 95 ? 1.062 -17.385 2.911 1.00 97.00 95 GLN A O 1
ATOM 719 N N . GLU A 1 96 ? 3.043 -16.383 2.597 1.00 97.00 96 GLU A N 1
ATOM 720 C CA . GLU A 1 96 ? 3.504 -16.450 3.986 1.00 97.00 96 GLU A CA 1
ATOM 721 C C . GLU A 1 96 ? 3.243 -15.131 4.735 1.00 97.00 96 GLU A C 1
ATOM 723 O O . GLU A 1 96 ? 3.621 -14.986 5.898 1.00 97.00 96 GLU A O 1
ATOM 728 N N . GLY A 1 97 ? 2.608 -14.151 4.079 1.00 97.88 97 GLY A N 1
ATOM 729 C CA . GLY A 1 97 ? 2.368 -12.829 4.650 1.00 97.88 97 GLY A CA 1
ATOM 730 C C . GLY A 1 97 ? 3.632 -11.970 4.729 1.00 97.88 97 GLY A C 1
ATOM 731 O O . GLY A 1 97 ? 3.686 -11.046 5.548 1.00 97.88 97 GLY A O 1
ATOM 732 N N . ASN A 1 98 ? 4.663 -12.265 3.925 1.00 98.56 98 ASN A N 1
ATOM 733 C CA . ASN A 1 98 ? 5.818 -11.382 3.788 1.00 98.56 98 ASN A CA 1
ATOM 734 C C . ASN A 1 98 ? 5.531 -10.284 2.759 1.00 98.56 98 ASN A C 1
ATOM 736 O O . ASN A 1 98 ? 4.881 -10.521 1.738 1.00 98.56 98 ASN A O 1
ATOM 740 N N . VAL A 1 99 ? 6.107 -9.103 2.985 1.00 98.81 99 VAL A N 1
ATOM 741 C CA . VAL A 1 99 ? 5.969 -7.957 2.079 1.00 98.81 99 VAL A CA 1
ATOM 742 C C . VAL A 1 99 ? 7.197 -7.813 1.191 1.00 98.81 99 VAL A C 1
ATOM 744 O O . VAL A 1 99 ? 8.336 -7.802 1.664 1.00 98.81 99 VAL A O 1
ATOM 747 N N . TRP A 1 100 ? 6.938 -7.640 -0.100 1.00 98.88 100 TRP A N 1
ATOM 748 C CA . TRP A 1 100 ? 7.918 -7.332 -1.132 1.00 98.88 100 TRP A CA 1
ATOM 749 C C . TRP A 1 100 ? 7.672 -5.930 -1.674 1.00 98.88 100 TRP A C 1
ATOM 751 O O . TRP A 1 100 ? 6.527 -5.533 -1.876 1.00 98.88 100 TRP A O 1
ATOM 761 N N . THR A 1 101 ? 8.742 -5.184 -1.927 1.00 98.88 101 THR A N 1
ATOM 762 C CA . THR A 1 101 ? 8.675 -3.763 -2.267 1.00 98.88 101 THR A CA 1
ATOM 763 C C . THR A 1 101 ? 9.689 -3.379 -3.346 1.00 98.88 101 THR A C 1
ATOM 765 O O . THR A 1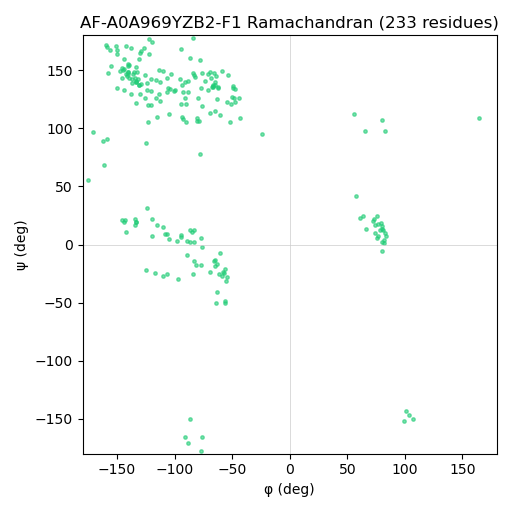 101 ? 10.779 -3.953 -3.422 1.00 98.88 101 THR A O 1
ATOM 768 N N . TRP A 1 102 ? 9.323 -2.443 -4.223 1.00 98.88 102 TRP A N 1
ATOM 769 C CA . TRP A 1 102 ? 10.214 -1.853 -5.226 1.00 98.88 102 TRP A CA 1
ATOM 770 C C . TRP A 1 102 ? 9.709 -0.488 -5.716 1.00 98.88 102 TRP A C 1
ATOM 772 O O . TRP A 1 102 ? 8.581 -0.082 -5.447 1.00 98.88 102 TRP A O 1
ATOM 782 N N . GLY A 1 103 ? 10.544 0.229 -6.466 1.00 98.81 103 GLY A N 1
ATOM 783 C CA . GLY A 1 103 ? 10.253 1.550 -7.015 1.00 98.81 103 GLY A CA 1
ATOM 784 C C . GLY A 1 103 ? 10.935 2.688 -6.256 1.00 98.81 103 GLY A C 1
ATOM 785 O O . GLY A 1 103 ? 12.065 2.552 -5.773 1.00 98.81 103 GLY A O 1
ATOM 786 N N . ASN A 1 104 ? 10.251 3.832 -6.196 1.00 98.81 104 ASN A N 1
ATOM 787 C CA . ASN A 1 104 ? 10.717 5.031 -5.507 1.00 98.81 104 ASN A CA 1
ATOM 788 C C . ASN A 1 104 ? 10.783 4.820 -3.986 1.00 98.81 104 ASN A C 1
ATOM 790 O O . ASN A 1 104 ? 9.855 4.263 -3.405 1.00 98.81 104 ASN A O 1
ATOM 794 N N . ASN A 1 105 ? 11.857 5.304 -3.360 1.00 98.69 105 ASN A N 1
ATOM 795 C CA . ASN A 1 105 ? 12.073 5.220 -1.916 1.00 98.69 105 ASN A CA 1
ATOM 796 C C . ASN A 1 105 ? 12.565 6.538 -1.294 1.00 98.69 105 ASN A C 1
ATOM 798 O O . ASN A 1 105 ? 13.215 6.508 -0.253 1.00 98.69 105 ASN A O 1
ATOM 802 N N . SER A 1 106 ? 12.345 7.697 -1.925 1.00 98.44 106 SER A N 1
ATOM 803 C CA . SER A 1 106 ? 12.938 8.951 -1.424 1.00 98.44 106 SER A CA 1
ATOM 804 C C . SER A 1 106 ? 12.478 9.318 -0.010 1.00 98.44 106 SER A C 1
ATOM 806 O O . SER A 1 106 ? 13.222 9.973 0.713 1.00 98.44 106 SER A O 1
ATOM 808 N N . GLU A 1 107 ? 11.298 8.842 0.392 1.00 98.25 107 GLU A N 1
ATOM 809 C CA . GLU A 1 107 ? 10.681 9.084 1.699 1.00 98.25 107 GLU A CA 1
ATOM 810 C C . GLU A 1 107 ? 10.720 7.849 2.613 1.00 98.25 107 GLU A C 1
ATOM 812 O O . GLU A 1 107 ? 10.061 7.823 3.651 1.00 98.25 107 GLU A O 1
ATOM 817 N N . GLY A 1 108 ? 11.448 6.795 2.232 1.00 98.50 108 GLY A N 1
ATOM 818 C CA . GLY A 1 108 ? 11.468 5.538 2.981 1.00 98.50 108 GLY A CA 1
ATOM 819 C C . GLY A 1 108 ? 10.194 4.700 2.824 1.00 98.50 108 GLY A C 1
ATOM 820 O O . GLY A 1 108 ? 9.952 3.792 3.618 1.00 98.50 108 GLY A O 1
ATOM 821 N N . GLN A 1 109 ? 9.362 4.979 1.814 1.00 98.50 109 GLN A N 1
ATOM 822 C CA . GLN A 1 109 ? 8.088 4.285 1.593 1.00 98.50 109 GLN A CA 1
ATOM 823 C C . GLN A 1 109 ? 8.236 2.798 1.244 1.00 98.50 109 GLN A C 1
ATOM 825 O O . GLN A 1 109 ? 7.254 2.062 1.305 1.00 98.50 109 GLN A O 1
ATOM 830 N N . LEU A 1 110 ? 9.440 2.328 0.904 1.00 98.81 110 LEU A N 1
ATOM 831 C CA . LEU A 1 110 ? 9.690 0.896 0.743 1.00 98.81 110 LEU A CA 1
ATOM 832 C C . LEU A 1 110 ? 9.830 0.176 2.095 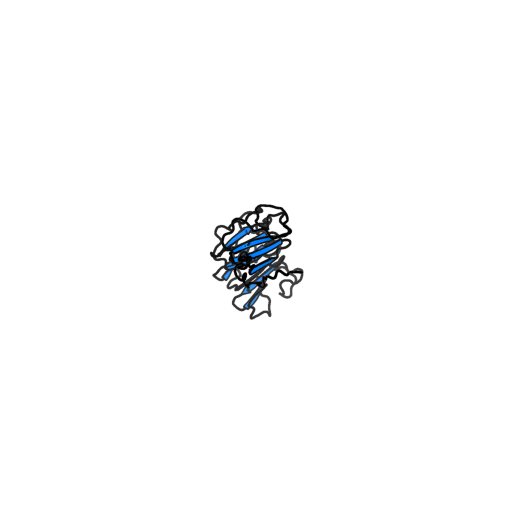1.00 98.81 110 LEU A C 1
ATOM 834 O O . LEU A 1 110 ? 9.673 -1.035 2.148 1.00 98.81 110 LEU A O 1
ATOM 838 N N . GLY A 1 111 ? 10.076 0.880 3.203 1.00 98.62 111 GLY A N 1
ATOM 839 C CA . GLY A 1 111 ? 10.084 0.267 4.537 1.00 98.62 111 GLY A CA 1
ATOM 840 C C . GLY A 1 111 ? 11.311 -0.606 4.838 1.00 98.62 111 GLY A C 1
ATOM 841 O O . GLY A 1 111 ? 11.331 -1.311 5.844 1.00 98.62 111 GLY A O 1
ATOM 842 N N . ASP A 1 112 ? 12.341 -0.575 3.988 1.00 98.25 112 ASP A N 1
ATOM 843 C CA . ASP A 1 112 ? 13.551 -1.400 4.115 1.00 98.25 112 ASP A CA 1
ATOM 844 C C . ASP A 1 112 ? 14.646 -0.773 5.002 1.00 98.25 112 ASP A C 1
ATOM 846 O O . ASP A 1 112 ? 15.796 -1.214 4.989 1.00 98.25 112 ASP A O 1
ATOM 850 N N . GLY A 1 113 ? 14.310 0.277 5.755 1.00 98.38 113 GLY A N 1
ATOM 851 C CA . GLY A 1 113 ? 15.245 1.041 6.580 1.00 98.38 113 GLY A CA 1
ATOM 852 C C . GLY A 1 113 ? 16.148 1.989 5.790 1.00 98.38 113 GLY A C 1
ATOM 853 O O . GLY A 1 113 ? 17.044 2.601 6.372 1.00 98.38 113 GLY A O 1
ATOM 854 N N . THR A 1 114 ? 15.936 2.129 4.481 1.00 98.31 114 THR A N 1
ATOM 855 C CA . THR A 1 114 ? 16.724 3.009 3.611 1.00 98.31 114 THR A CA 1
ATOM 856 C C . THR A 1 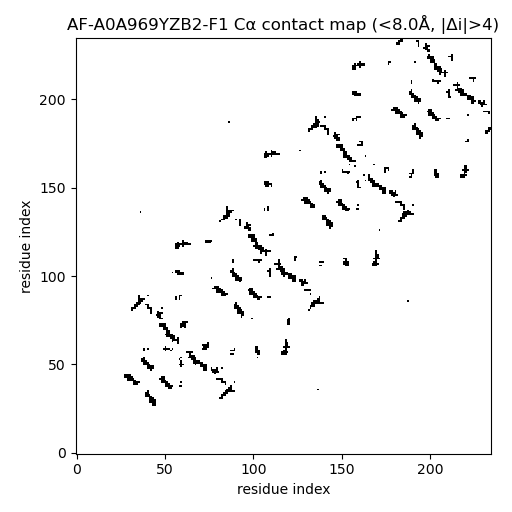114 ? 15.849 4.041 2.905 1.00 98.31 114 THR A C 1
ATOM 858 O O . THR A 1 114 ? 14.627 4.025 3.019 1.00 98.31 114 THR A O 1
ATOM 861 N N . THR A 1 115 ? 16.491 4.930 2.144 1.00 98.31 115 THR A N 1
ATOM 862 C CA . THR A 1 115 ? 15.834 5.854 1.204 1.00 98.31 115 THR A CA 1
ATOM 863 C C . THR A 1 115 ? 16.297 5.642 -0.245 1.00 98.31 115 THR A C 1
ATOM 865 O O . THR A 1 115 ? 16.223 6.528 -1.098 1.00 98.31 115 THR A O 1
ATOM 868 N N . ASN A 1 116 ? 16.822 4.448 -0.545 1.00 98.38 116 ASN A N 1
ATOM 869 C CA . ASN A 1 116 ? 17.334 4.109 -1.871 1.00 98.38 116 ASN A CA 1
ATOM 870 C C . ASN A 1 116 ? 16.256 3.441 -2.721 1.00 98.38 116 ASN A C 1
ATOM 872 O O . ASN A 1 116 ? 15.626 2.478 -2.283 1.00 98.38 116 ASN A O 1
ATOM 876 N N . ASN A 1 117 ? 16.082 3.917 -3.957 1.00 98.75 117 ASN A N 1
ATOM 877 C CA . ASN A 1 117 ? 15.177 3.286 -4.918 1.00 98.75 117 ASN A CA 1
ATOM 878 C C . ASN A 1 117 ? 15.586 1.830 -5.182 1.00 98.75 117 ASN A C 1
ATOM 880 O O . ASN A 1 117 ? 16.775 1.492 -5.196 1.00 98.75 117 ASN A O 1
ATOM 884 N N . ARG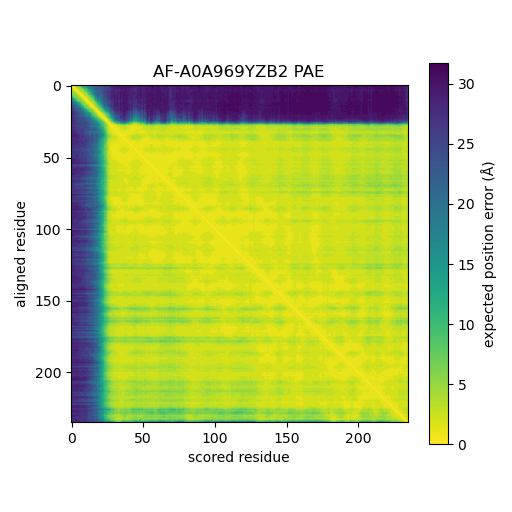 A 1 118 ? 14.603 0.979 -5.475 1.00 98.69 118 ARG A N 1
ATOM 885 C CA . ARG A 1 118 ? 14.818 -0.437 -5.794 1.00 98.69 118 ARG A CA 1
ATOM 886 C C . ARG A 1 118 ? 14.230 -0.746 -7.163 1.00 98.69 118 ARG A C 1
ATOM 888 O O . ARG A 1 118 ? 13.036 -0.603 -7.377 1.00 98.69 118 ARG A O 1
ATOM 895 N N . PHE A 1 119 ? 15.063 -1.191 -8.100 1.00 98.69 119 PHE A N 1
ATOM 896 C CA . PHE A 1 119 ? 14.605 -1.521 -9.461 1.00 98.69 119 PHE A CA 1
ATOM 897 C C . PHE A 1 119 ? 14.140 -2.972 -9.614 1.00 98.69 119 PHE A C 1
ATOM 899 O O . PHE A 1 119 ? 13.605 -3.354 -10.655 1.00 98.69 119 PHE A O 1
ATOM 906 N N . LEU A 1 120 ? 14.377 -3.775 -8.579 1.00 98.81 120 LEU A N 1
ATOM 907 C CA . LEU A 1 120 ? 13.898 -5.137 -8.4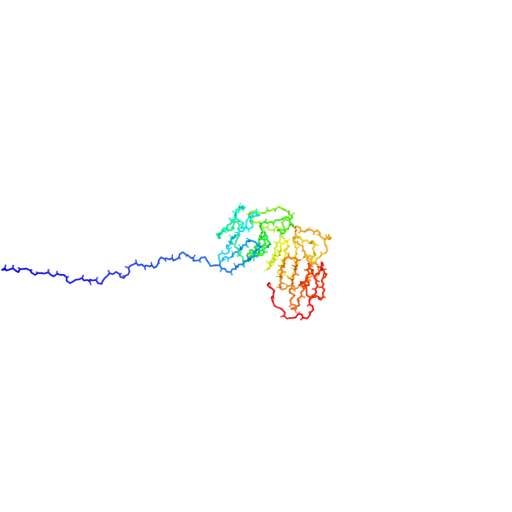29 1.00 98.81 120 LEU A CA 1
ATOM 908 C C . LEU A 1 120 ? 13.153 -5.241 -7.093 1.00 98.81 120 LEU A C 1
ATOM 910 O O . LEU A 1 120 ? 13.574 -4.583 -6.136 1.00 98.81 120 LEU A O 1
ATOM 914 N N . PRO A 1 121 ? 12.103 -6.071 -7.024 1.00 98.81 121 PRO A N 1
ATOM 915 C CA . PRO A 1 121 ? 11.476 -6.481 -5.777 1.00 98.81 121 PRO A CA 1
ATOM 916 C C . PRO A 1 121 ? 12.492 -6.938 -4.730 1.00 98.81 121 PRO A C 1
ATOM 918 O O . PRO A 1 121 ? 13.391 -7.730 -5.020 1.00 98.81 121 PRO A O 1
ATOM 921 N N . ALA A 1 122 ? 12.324 -6.447 -3.507 1.00 98.69 122 ALA A N 1
ATOM 922 C CA . ALA A 1 122 ? 13.072 -6.870 -2.332 1.00 98.69 122 ALA A CA 1
ATOM 923 C C . ALA A 1 122 ? 12.106 -7.136 -1.175 1.00 98.69 122 ALA A C 1
ATOM 925 O O . ALA A 1 122 ? 11.119 -6.420 -1.015 1.00 98.69 122 ALA A O 1
ATOM 926 N N . LYS A 1 123 ? 12.384 -8.165 -0.374 1.00 98.62 123 LYS A N 1
ATOM 927 C CA . LYS A 1 123 ? 11.623 -8.466 0.840 1.00 98.62 123 LYS A CA 1
ATOM 928 C C . LYS A 1 123 ? 11.955 -7.448 1.936 1.00 98.62 123 LYS A C 1
ATOM 930 O O . LYS A 1 123 ? 13.116 -7.068 2.090 1.00 98.62 123 LYS A O 1
ATOM 935 N N . ILE A 1 124 ? 10.951 -7.025 2.704 1.00 98.62 124 ILE A N 1
ATOM 936 C CA . ILE A 1 124 ? 11.165 -6.262 3.940 1.00 98.62 124 ILE A CA 1
ATOM 937 C C . ILE A 1 124 ? 11.520 -7.254 5.050 1.00 98.62 124 ILE A C 1
ATOM 939 O O . ILE A 1 124 ? 10.677 -8.028 5.508 1.00 98.62 124 ILE A O 1
ATOM 943 N N . GLU A 1 125 ? 12.778 -7.248 5.478 1.00 97.75 125 GLU A N 1
ATOM 944 C CA . GLU A 1 125 ? 13.255 -8.183 6.495 1.00 97.75 125 GLU A CA 1
ATOM 945 C C . GLU A 1 125 ? 12.624 -7.909 7.867 1.00 97.75 125 GLU A C 1
ATOM 947 O O . GLU A 1 125 ? 12.517 -6.767 8.312 1.00 97.75 125 GLU A O 1
ATOM 952 N N . GLY A 1 126 ? 12.200 -8.976 8.549 1.00 95.44 126 GLY A N 1
ATOM 953 C CA . GLY A 1 126 ? 11.558 -8.898 9.867 1.00 95.44 126 GLY A CA 1
ATOM 954 C C . GLY A 1 126 ? 10.070 -8.518 9.855 1.00 95.44 126 GLY A C 1
ATOM 955 O O . GLY A 1 126 ? 9.432 -8.590 10.907 1.00 95.44 126 GLY A O 1
ATOM 956 N N . LEU A 1 127 ? 9.489 -8.177 8.698 1.00 97.00 127 LEU A N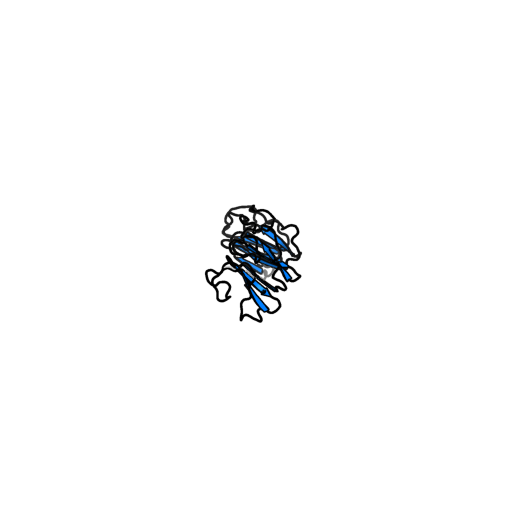 1
ATOM 957 C CA . LEU A 1 127 ? 8.049 -7.959 8.549 1.00 97.00 127 LEU A CA 1
ATOM 958 C C . LEU A 1 127 ? 7.358 -9.245 8.071 1.00 97.00 127 LEU A C 1
ATOM 960 O O . LEU A 1 127 ? 7.679 -9.777 7.011 1.00 97.00 127 LEU A O 1
ATOM 964 N N . SER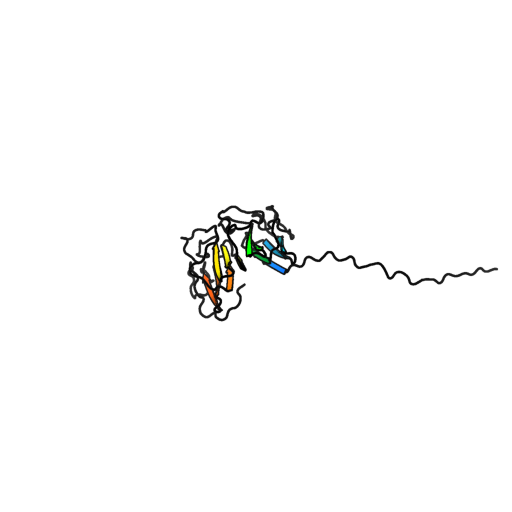 A 1 128 ? 6.405 -9.743 8.857 1.00 93.69 128 SER A N 1
ATOM 965 C CA . SER A 1 128 ? 5.641 -10.965 8.571 1.00 93.69 128 SER A CA 1
ATOM 966 C C . SER A 1 128 ? 4.236 -10.886 9.170 1.00 93.69 128 SER A C 1
ATOM 968 O O . SER A 1 128 ? 3.954 -9.989 9.975 1.00 93.69 128 SER A O 1
ATOM 970 N N . GLY A 1 129 ? 3.367 -11.818 8.767 1.00 97.00 129 GLY A N 1
ATOM 971 C CA . GLY A 1 129 ? 1.976 -11.882 9.222 1.00 97.00 129 GLY A CA 1
ATOM 972 C C . GLY A 1 129 ? 1.094 -10.779 8.638 1.00 97.00 129 GLY A C 1
ATOM 973 O O . GLY A 1 129 ? 0.068 -10.457 9.225 1.00 97.00 129 GLY A O 1
ATOM 974 N N . ILE A 1 130 ? 1.495 -10.165 7.518 1.00 98.50 130 ILE A N 1
ATOM 975 C CA . ILE A 1 130 ? 0.722 -9.099 6.874 1.00 98.50 130 ILE A CA 1
ATOM 976 C C . ILE A 1 130 ? -0.409 -9.704 6.050 1.00 98.50 130 ILE A C 1
ATOM 978 O O . ILE A 1 130 ? -0.180 -10.548 5.184 1.00 98.50 130 ILE A O 1
ATOM 982 N N . THR A 1 131 ? -1.631 -9.250 6.314 1.00 98.06 131 THR A N 1
ATOM 983 C CA . THR A 1 131 ? -2.861 -9.723 5.664 1.00 98.06 131 THR A CA 1
ATOM 984 C C . THR A 1 131 ? -3.423 -8.721 4.669 1.00 98.06 131 THR A C 1
ATOM 986 O O . THR A 1 131 ? -4.103 -9.131 3.733 1.00 98.06 131 THR A O 1
ATOM 989 N N . SER A 1 132 ? -3.126 -7.432 4.836 1.00 97.62 132 SER A N 1
ATOM 990 C CA . SER A 1 132 ? -3.536 -6.365 3.922 1.00 97.62 132 SER A CA 1
ATOM 991 C C . SER A 1 132 ? -2.485 -5.262 3.883 1.00 97.62 132 SER A C 1
ATOM 993 O O . SER A 1 132 ? -1.793 -5.013 4.875 1.00 97.62 132 SER A O 1
ATOM 995 N N . LEU A 1 133 ? -2.361 -4.602 2.734 1.00 97.38 133 LEU A N 1
ATOM 996 C CA . LEU A 1 133 ? -1.446 -3.488 2.518 1.00 97.38 133 LEU A CA 1
ATOM 997 C C . LEU A 1 133 ? -2.099 -2.473 1.583 1.00 97.38 133 LEU A C 1
ATOM 999 O O . LEU A 1 133 ? -2.621 -2.834 0.530 1.00 97.38 133 LEU A O 1
ATOM 1003 N N . SER A 1 134 ? -2.035 -1.201 1.958 1.00 98.00 134 SER A N 1
ATOM 1004 C CA . SER A 1 134 ? -2.528 -0.083 1.156 1.00 98.00 134 SER A CA 1
ATOM 1005 C C . SER A 1 134 ? -1.479 1.019 1.127 1.00 98.00 134 SER A C 1
ATOM 1007 O O . SER A 1 134 ? -0.805 1.270 2.126 1.00 98.00 134 SER A O 1
ATOM 1009 N N . ALA A 1 135 ? -1.297 1.657 -0.024 1.00 97.62 135 ALA A N 1
ATOM 1010 C CA . ALA A 1 135 ? -0.273 2.672 -0.221 1.00 97.62 135 ALA A CA 1
ATOM 1011 C C . ALA A 1 135 ? -0.908 3.973 -0.705 1.00 97.62 135 ALA A C 1
ATOM 1013 O O . ALA A 1 135 ? -1.705 3.965 -1.638 1.00 97.62 135 ALA A O 1
ATOM 1014 N N . GLY A 1 136 ? -0.512 5.081 -0.084 1.00 97.00 136 GLY A N 1
ATOM 1015 C CA . GLY A 1 136 ? -0.802 6.419 -0.579 1.00 97.00 136 GLY A CA 1
ATOM 1016 C C . GLY A 1 136 ? 0.249 6.896 -1.581 1.00 97.00 136 GLY A C 1
ATOM 1017 O O . GLY A 1 136 ? 0.898 6.107 -2.277 1.00 97.00 136 GLY A O 1
ATOM 1018 N N . GLN A 1 137 ? 0.482 8.211 -1.639 1.00 96.69 137 GLN A N 1
ATOM 1019 C CA . GLN A 1 137 ? 1.494 8.765 -2.545 1.00 96.69 137 GLN A CA 1
ATOM 1020 C C . GLN A 1 137 ? 2.913 8.291 -2.182 1.00 96.69 137 GLN A C 1
ATOM 1022 O O . GLN A 1 137 ? 3.640 7.803 -3.053 1.00 96.69 137 GLN A O 1
ATOM 1027 N N . SER A 1 138 ? 3.284 8.431 -0.905 1.00 97.75 138 SER A N 1
ATOM 1028 C CA . SER A 1 138 ? 4.618 8.106 -0.367 1.00 97.75 138 SER A CA 1
ATOM 1029 C C . SER A 1 138 ? 4.565 7.565 1.070 1.00 97.75 138 SER A C 1
ATOM 1031 O O . SER A 1 138 ? 5.558 7.626 1.796 1.00 97.75 138 SER A O 1
ATOM 1033 N N . HIS A 1 139 ? 3.416 7.054 1.507 1.00 98.62 139 HIS A N 1
ATOM 1034 C CA . HIS A 1 139 ? 3.247 6.351 2.778 1.00 98.62 139 HIS A CA 1
ATOM 1035 C C . HIS A 1 139 ? 2.516 5.035 2.551 1.00 98.62 139 HIS A C 1
ATOM 1037 O O . HIS A 1 139 ? 1.859 4.839 1.527 1.00 98.62 139 HIS A O 1
ATOM 1043 N N . VAL A 1 140 ? 2.660 4.124 3.503 1.00 98.75 140 VAL A N 1
ATOM 1044 C CA . VAL A 1 140 ? 2.085 2.784 3.430 1.00 98.75 140 VAL A CA 1
ATOM 1045 C C . VAL A 1 140 ? 1.424 2.454 4.754 1.00 98.75 140 VAL A C 1
ATOM 1047 O O . VAL A 1 140 ? 1.926 2.829 5.814 1.00 98.75 140 VAL A O 1
ATOM 1050 N N . LEU A 1 141 ? 0.303 1.750 4.670 1.00 98.75 141 LEU A N 1
ATOM 1051 C CA . LEU A 1 141 ? -0.420 1.141 5.772 1.00 98.75 141 LEU A CA 1
ATOM 1052 C C . LEU A 1 141 ? -0.401 -0.375 5.576 1.00 98.75 141 LEU A C 1
ATOM 1054 O O . LEU A 1 141 ? -0.547 -0.860 4.452 1.00 98.75 141 LEU A O 1
ATOM 1058 N N . ALA A 1 142 ? -0.264 -1.129 6.658 1.00 98.56 142 ALA A N 1
ATOM 1059 C CA . ALA A 1 142 ? -0.388 -2.580 6.629 1.00 98.56 142 ALA A CA 1
ATOM 1060 C C . ALA A 1 142 ? -1.146 -3.091 7.852 1.00 98.56 142 ALA A C 1
ATOM 1062 O O . ALA A 1 142 ? -0.971 -2.569 8.953 1.00 98.56 142 ALA A O 1
ATOM 1063 N N . ILE A 1 143 ? -1.953 -4.131 7.655 1.00 98.38 143 ILE A N 1
ATOM 1064 C CA . ILE A 1 143 ? -2.657 -4.844 8.723 1.00 98.38 143 ILE A CA 1
ATOM 1065 C C . ILE A 1 14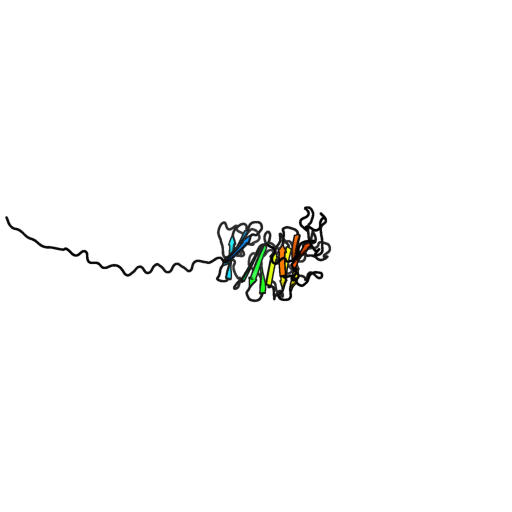3 ? -1.964 -6.188 8.950 1.00 98.38 143 ILE A C 1
ATOM 1067 O O . ILE A 1 143 ? -1.650 -6.901 7.992 1.00 98.38 143 ILE A O 1
ATOM 1071 N N . LYS A 1 144 ? -1.736 -6.532 10.218 1.00 97.31 144 LYS A N 1
ATOM 1072 C CA . LYS A 1 144 ? -1.339 -7.876 10.648 1.00 97.31 144 LYS A CA 1
ATOM 1073 C C . LYS A 1 144 ? -2.542 -8.782 10.888 1.00 97.31 144 LYS A C 1
ATOM 1075 O O . LYS A 1 144 ? -3.653 -8.318 11.120 1.00 97.31 144 LYS A O 1
ATOM 1080 N N . ASP A 1 145 ? -2.311 -10.086 10.889 1.00 93.62 145 ASP A N 1
ATOM 1081 C CA . ASP A 1 145 ? -3.304 -11.110 11.236 1.00 93.62 145 ASP A CA 1
ATOM 1082 C C . ASP A 1 145 ? -3.966 -10.928 12.615 1.00 93.62 145 ASP A C 1
ATOM 1084 O O . ASP A 1 145 ? -5.125 -11.303 12.787 1.00 93.62 145 ASP A O 1
ATOM 1088 N N . ASP A 1 146 ? -3.276 -10.302 13.568 1.00 92.12 146 ASP A N 1
ATOM 1089 C CA . ASP A 1 146 ? -3.802 -9.934 14.889 1.00 92.12 146 ASP A CA 1
ATOM 1090 C C . ASP A 1 146 ? -4.590 -8.605 14.919 1.00 92.12 146 ASP A C 1
ATOM 1092 O O . ASP A 1 146 ? -5.052 -8.185 15.979 1.00 92.12 146 ASP A O 1
ATOM 1096 N N . GLY A 1 147 ? -4.761 -7.937 13.772 1.00 91.62 147 GLY A N 1
ATOM 1097 C CA . GLY A 1 147 ? -5.452 -6.649 13.653 1.00 91.62 147 GLY A CA 1
ATOM 1098 C C . GLY A 1 147 ? -4.595 -5.429 14.011 1.00 91.62 147 GLY A C 1
ATOM 1099 O O . GLY A 1 147 ? -5.107 -4.305 13.999 1.00 91.62 147 GLY A O 1
ATOM 1100 N N . THR A 1 148 ? -3.304 -5.616 14.317 1.00 96.12 148 THR A N 1
ATOM 1101 C CA . THR A 1 148 ? -2.341 -4.520 14.504 1.00 96.12 148 THR A CA 1
ATOM 1102 C C . THR A 1 148 ? -2.115 -3.788 13.188 1.00 96.12 148 THR A C 1
ATOM 1104 O O . THR A 1 148 ? -1.874 -4.415 12.154 1.00 96.12 148 THR A O 1
ATOM 1107 N N . VAL A 1 149 ? -2.103 -2.454 13.232 1.00 98.19 149 VAL A N 1
ATOM 1108 C CA . VAL A 1 149 ? -1.793 -1.621 12.065 1.00 98.19 149 VAL A CA 1
ATOM 1109 C C . VAL A 1 149 ? -0.383 -1.063 12.164 1.00 98.19 149 VAL A C 1
ATOM 1111 O O . VAL A 1 149 ? 0.028 -0.541 13.203 1.00 98.19 149 VAL A O 1
ATOM 1114 N N . LEU A 1 150 ? 0.351 -1.151 11.060 1.00 98.69 150 LEU A N 1
ATOM 1115 C CA . LEU A 1 150 ? 1.643 -0.508 10.879 1.00 98.69 150 LEU A CA 1
ATOM 1116 C C . LEU A 1 150 ? 1.550 0.570 9.806 1.00 98.69 150 LEU A C 1
ATOM 1118 O O . LEU A 1 150 ? 0.790 0.436 8.848 1.00 98.69 150 LEU A O 1
ATOM 1122 N N . SER A 1 151 ? 2.379 1.598 9.934 1.00 98.75 151 SER A N 1
ATOM 1123 C CA . SER A 1 151 ? 2.599 2.590 8.892 1.00 98.75 151 SER A CA 1
ATOM 1124 C C . SER A 1 151 ? 4.072 2.979 8.779 1.00 98.75 151 SER A C 1
ATOM 1126 O O . SER A 1 151 ? 4.863 2.794 9.710 1.00 98.75 151 SER A O 1
ATOM 1128 N N . TRP A 1 152 ? 4.464 3.433 7.590 1.00 98.81 152 TRP A N 1
ATOM 1129 C CA . TRP A 1 152 ? 5.807 3.939 7.290 1.00 98.81 152 TRP A CA 1
ATOM 1130 C C . TRP A 1 152 ? 5.800 4.824 6.034 1.00 98.81 152 TRP A C 1
ATOM 1132 O O . TRP A 1 152 ? 4.799 4.911 5.320 1.00 98.81 152 TRP A O 1
ATOM 1142 N N . GLY A 1 153 ? 6.925 5.482 5.757 1.00 98.62 153 GLY A N 1
ATOM 1143 C CA . GLY A 1 153 ? 7.100 6.448 4.674 1.00 98.62 153 GLY A CA 1
ATOM 1144 C C . GLY A 1 153 ? 7.026 7.895 5.163 1.00 98.62 153 GLY A C 1
ATOM 1145 O O . GLY A 1 153 ? 7.507 8.220 6.250 1.00 98.62 153 GLY A O 1
ATOM 1146 N N . THR A 1 154 ? 6.442 8.780 4.355 1.00 97.69 154 THR A N 1
ATOM 1147 C CA . THR A 1 154 ? 6.340 10.211 4.681 1.00 97.69 154 THR A CA 1
ATOM 1148 C C . THR A 1 154 ? 5.346 10.497 5.813 1.00 97.69 154 THR A C 1
ATOM 1150 O O . THR A 1 154 ? 4.315 9.837 5.924 1.00 97.69 154 THR A O 1
ATOM 1153 N N . ASN A 1 155 ? 5.628 11.517 6.635 1.00 97.25 155 ASN A N 1
ATOM 1154 C CA . ASN A 1 155 ? 4.722 11.973 7.699 1.00 97.25 155 ASN A CA 1
ATOM 1155 C C . ASN A 1 155 ? 4.524 13.497 7.746 1.00 97.25 155 ASN A C 1
ATOM 1157 O O . ASN A 1 155 ? 4.101 14.022 8.776 1.00 97.25 155 ASN A O 1
ATOM 1161 N N . SER A 1 156 ? 4.812 14.226 6.662 1.00 93.69 156 SER A N 1
ATOM 1162 C CA . SER A 1 156 ? 4.765 15.701 6.652 1.00 93.69 156 SER A CA 1
ATOM 1163 C C . SER A 1 156 ? 3.418 16.286 7.095 1.00 93.69 156 SER A C 1
ATOM 1165 O O . SER A 1 156 ? 3.386 17.354 7.697 1.00 93.69 156 SER A O 1
ATOM 1167 N N . SER A 1 157 ? 2.329 15.563 6.827 1.00 94.25 157 SER A N 1
ATOM 1168 C CA . SER A 1 157 ? 0.951 15.956 7.154 1.00 94.25 157 SER A CA 1
ATOM 1169 C C . SER A 1 157 ? 0.301 15.014 8.175 1.00 94.25 157 SER A C 1
ATOM 1171 O O . SER A 1 157 ? -0.917 14.970 8.290 1.00 94.25 157 SER A O 1
ATOM 1173 N N . GLY A 1 158 ? 1.089 14.205 8.896 1.00 96.81 158 GLY A N 1
ATOM 1174 C CA . GLY A 1 158 ? 0.565 13.285 9.912 1.00 96.81 158 GLY A CA 1
ATOM 1175 C C . GLY A 1 158 ? -0.017 11.967 9.380 1.00 96.81 158 GLY A C 1
ATOM 1176 O O . GLY A 1 158 ? -0.675 11.256 10.133 1.00 96.81 158 GLY A O 1
ATOM 1177 N N . MET A 1 159 ? 0.230 11.625 8.110 1.00 97.50 159 MET A N 1
ATOM 1178 C CA . MET A 1 159 ? -0.280 10.433 7.402 1.00 97.50 159 MET A CA 1
ATOM 1179 C C . MET A 1 159 ? 0.038 9.086 8.067 1.00 97.50 159 MET A C 1
ATOM 1181 O O . MET A 1 159 ? -0.648 8.096 7.797 1.00 97.50 159 MET A O 1
ATOM 1185 N N . LEU A 1 160 ? 1.051 9.024 8.936 1.00 98.44 160 LEU A N 1
ATOM 1186 C CA . LEU A 1 160 ? 1.419 7.799 9.649 1.00 98.44 160 LEU A CA 1
ATOM 1187 C C . LEU A 1 160 ? 0.543 7.536 10.879 1.00 98.44 160 LEU A C 1
ATOM 1189 O O . LEU A 1 160 ? 0.485 6.399 11.337 1.00 98.44 160 LEU A O 1
ATOM 1193 N N . GLY A 1 161 ? -0.182 8.538 11.384 1.00 98.00 161 GLY A N 1
ATOM 1194 C CA . GLY A 1 161 ? -1.134 8.357 12.485 1.00 98.00 161 GLY A CA 1
ATOM 1195 C C . GLY A 1 161 ? -0.497 8.316 13.876 1.00 98.00 161 GLY A C 1
ATOM 1196 O O . GLY A 1 161 ? -1.129 7.890 14.842 1.00 98.00 161 GLY A O 1
ATOM 1197 N N . TYR A 1 162 ? 0.753 8.754 13.990 1.00 97.50 162 TYR A N 1
ATOM 1198 C CA . TYR A 1 162 ? 1.431 8.985 15.258 1.00 97.50 162 TYR A CA 1
ATOM 1199 C C . TYR A 1 162 ? 2.457 10.115 15.118 1.00 97.50 162 TYR A C 1
ATOM 1201 O O . TYR A 1 162 ? 2.836 10.516 14.011 1.00 97.50 162 TYR A O 1
ATOM 1209 N N . ASP A 1 163 ? 2.902 10.650 16.255 1.00 94.94 163 ASP A N 1
ATOM 1210 C CA . ASP A 1 163 ? 3.841 11.767 16.278 1.00 94.94 163 ASP A CA 1
ATOM 1211 C C . ASP A 1 163 ? 5.272 11.316 15.943 1.00 94.94 163 ASP A C 1
ATOM 1213 O O . ASP A 1 163 ? 5.877 10.509 16.650 1.00 94.94 163 ASP A O 1
ATOM 1217 N N . THR A 1 164 ? 5.817 11.871 14.860 1.00 95.38 164 THR A N 1
ATOM 1218 C CA . THR A 1 164 ? 7.225 11.721 14.453 1.00 95.38 164 THR A CA 1
ATOM 1219 C C . THR A 1 164 ? 7.951 13.066 14.390 1.00 95.38 164 THR A C 1
ATOM 1221 O O . THR A 1 164 ? 9.069 13.141 13.872 1.00 95.38 164 THR A O 1
ATOM 1224 N N . GLY A 1 165 ? 7.312 14.157 14.828 1.00 93.88 165 GLY A N 1
ATOM 1225 C CA . GLY A 1 165 ? 7.756 15.522 14.539 1.00 93.88 165 GLY A CA 1
ATOM 1226 C C . GLY A 1 165 ? 7.711 15.872 13.045 1.00 93.88 165 GLY A C 1
ATOM 1227 O O . GLY A 1 165 ? 8.482 16.716 12.599 1.00 93.88 165 GLY A O 1
ATOM 1228 N N . GLY A 1 166 ? 6.868 15.185 12.261 1.00 92.75 166 GLY A N 1
ATOM 1229 C CA . GLY A 1 166 ? 6.740 15.358 10.807 1.00 92.75 166 GLY A CA 1
ATOM 1230 C C . GLY A 1 166 ? 7.813 14.645 9.973 1.00 92.75 166 GLY A C 1
ATOM 1231 O O . GLY A 1 166 ? 7.806 14.746 8.748 1.00 92.75 166 GLY A O 1
ATOM 1232 N N . ASN A 1 167 ? 8.729 13.913 10.611 1.00 96.81 167 ASN A N 1
ATOM 1233 C CA . ASN A 1 167 ? 9.804 13.198 9.928 1.00 96.81 167 ASN A CA 1
ATOM 1234 C C . ASN A 1 167 ? 9.303 11.922 9.240 1.00 96.81 167 ASN A C 1
ATOM 1236 O O . ASN A 1 167 ? 8.420 11.233 9.760 1.00 96.81 167 ASN A O 1
ATOM 1240 N N . CYS A 1 168 ? 9.930 11.579 8.114 1.00 97.81 168 CYS A N 1
ATOM 1241 C CA . CYS A 1 168 ? 9.725 10.305 7.432 1.00 97.81 168 CYS A CA 1
ATOM 1242 C C . CYS A 1 168 ? 10.235 9.135 8.287 1.00 97.81 168 CYS A C 1
ATOM 1244 O O . CYS A 1 168 ? 11.225 9.261 9.014 1.00 97.81 168 CYS A O 1
ATOM 1246 N N . VAL A 1 169 ? 9.574 7.986 8.178 1.00 98.56 169 VAL A N 1
ATOM 1247 C CA . VAL A 1 169 ? 9.899 6.768 8.925 1.00 98.56 169 VAL A CA 1
ATOM 1248 C C . VAL A 1 169 ? 10.159 5.641 7.926 1.00 98.56 169 VAL A C 1
ATOM 1250 O O . VAL A 1 169 ? 9.209 5.129 7.344 1.00 98.56 169 VAL A O 1
ATOM 1253 N N . PRO A 1 170 ? 11.418 5.222 7.704 1.00 98.56 170 PRO A N 1
ATOM 1254 C CA . PRO A 1 170 ? 11.760 4.268 6.649 1.00 98.56 170 PRO A CA 1
ATOM 1255 C C . PRO A 1 170 ? 11.550 2.800 7.049 1.00 98.56 170 PRO A C 1
ATOM 1257 O O . PRO A 1 170 ? 12.052 1.907 6.372 1.00 98.56 170 PRO A O 1
ATOM 1260 N N . THR A 1 171 ? 10.864 2.528 8.161 1.00 98.62 171 THR A N 1
ATOM 1261 C CA . THR A 1 171 ? 10.637 1.177 8.694 1.00 98.62 171 THR A CA 1
ATOM 1262 C C . THR A 1 171 ? 9.190 1.013 9.158 1.00 98.62 171 THR A C 1
ATOM 1264 O O . THR A 1 171 ? 8.683 1.917 9.830 1.00 98.62 171 THR A O 1
ATOM 1267 N N . PRO A 1 172 ? 8.538 -0.134 8.890 1.00 98.69 172 PRO A N 1
ATOM 1268 C CA . PRO A 1 172 ? 7.210 -0.440 9.408 1.00 98.69 172 PRO A CA 1
ATOM 1269 C C . PRO A 1 172 ? 7.129 -0.233 10.920 1.00 98.69 172 PRO A C 1
ATOM 1271 O O . PRO A 1 172 ? 7.872 -0.856 11.679 1.00 98.69 172 PRO A O 1
ATOM 1274 N N . THR A 1 173 ? 6.229 0.644 11.356 1.00 98.50 173 THR A N 1
ATOM 1275 C CA . THR A 1 173 ? 6.073 1.016 12.765 1.00 98.50 173 THR A CA 1
ATOM 1276 C C . THR A 1 173 ? 4.608 0.928 13.160 1.00 98.50 173 THR A C 1
ATOM 1278 O O . THR A 1 173 ? 3.736 1.328 12.399 1.00 98.50 173 THR A O 1
ATOM 1281 N N . VAL A 1 174 ? 4.323 0.381 14.341 1.00 98.31 174 VAL A N 1
ATOM 1282 C CA . VAL A 1 174 ? 2.950 0.238 14.848 1.00 98.31 174 VAL A CA 1
ATOM 1283 C C . VAL A 1 174 ? 2.319 1.610 15.086 1.00 98.31 174 VAL A C 1
ATOM 1285 O O . VAL A 1 174 ? 2.959 2.474 15.684 1.00 98.31 174 VAL A O 1
ATOM 1288 N N . ILE A 1 175 ? 1.055 1.779 14.688 1.00 98.38 175 ILE A N 1
ATOM 1289 C CA . ILE A 1 175 ? 0.234 2.942 15.049 1.00 98.38 175 ILE A CA 1
ATOM 1290 C C . ILE A 1 175 ? -0.317 2.717 16.468 1.00 98.38 175 ILE A C 1
ATOM 1292 O O . ILE A 1 175 ? -1.222 1.902 16.638 1.00 98.38 175 ILE A O 1
ATOM 1296 N N . PRO A 1 176 ? 0.181 3.404 17.515 1.00 96.62 176 PRO A N 1
ATOM 1297 C CA . PRO A 1 176 ? -0.106 2.999 18.897 1.00 96.62 176 PRO A CA 1
ATOM 1298 C C . PRO A 1 176 ? -1.560 3.219 19.332 1.00 96.62 176 PRO A C 1
ATOM 1300 O O . PRO A 1 176 ? -2.026 2.584 20.272 1.00 96.62 176 PRO A O 1
ATOM 1303 N N . SER A 1 177 ? -2.263 4.145 18.681 1.00 95.56 177 SER A N 1
ATOM 1304 C CA . SER A 1 177 ? -3.639 4.534 19.002 1.00 95.56 177 SER A CA 1
ATOM 1305 C C . SER A 1 177 ? -4.697 3.791 18.182 1.00 95.56 177 SER A C 1
ATOM 1307 O O . SER A 1 177 ? -5.870 4.156 18.255 1.00 95.56 177 SER A O 1
ATOM 1309 N N . LEU A 1 178 ? -4.311 2.773 17.403 1.00 96.44 178 LEU A N 1
ATOM 1310 C CA . LEU A 1 178 ? -5.213 2.070 16.495 1.00 96.44 178 LEU A CA 1
ATOM 1311 C C . LEU A 1 178 ? -5.063 0.549 16.619 1.00 96.44 178 LEU A C 1
ATOM 1313 O O . LEU A 1 178 ? -3.989 -0.005 16.401 1.00 96.44 178 LEU A O 1
ATOM 1317 N N . SER A 1 179 ? -6.166 -0.121 16.945 1.00 93.81 179 SER A N 1
ATOM 1318 C CA . SER A 1 179 ? -6.269 -1.579 17.058 1.00 93.81 179 SER A CA 1
ATOM 1319 C C . SER A 1 179 ? -7.569 -2.080 16.440 1.00 93.81 179 SER A C 1
ATOM 1321 O O . SER A 1 179 ? -8.478 -1.292 16.157 1.00 93.81 179 SER A O 1
ATOM 1323 N N . ASP A 1 180 ? -7.664 -3.401 16.277 1.00 94.69 180 ASP A N 1
ATOM 1324 C CA . ASP A 1 180 ? -8.868 -4.089 15.806 1.00 94.69 180 ASP A CA 1
ATOM 1325 C C . ASP A 1 180 ? -9.331 -3.578 14.439 1.00 94.69 180 ASP A C 1
ATOM 1327 O O . ASP A 1 180 ? -10.521 -3.356 14.221 1.00 94.69 180 ASP A O 1
ATOM 1331 N N . VAL A 1 181 ? -8.388 -3.343 13.527 1.00 97.50 181 VAL A N 1
ATOM 1332 C CA . VAL A 1 181 ? -8.679 -2.836 12.185 1.00 97.50 181 VAL A CA 1
ATOM 1333 C C . VAL A 1 181 ? -8.950 -3.987 11.228 1.00 97.50 181 VAL A C 1
ATOM 1335 O O . VAL A 1 181 ? -8.197 -4.953 11.163 1.00 97.50 181 VAL A O 1
ATOM 1338 N N . SER A 1 182 ? -10.048 -3.857 10.489 1.00 96.19 182 SER A N 1
ATOM 1339 C CA . SER A 1 182 ? -10.495 -4.815 9.477 1.00 96.19 182 SER A CA 1
ATOM 1340 C C . SER A 1 182 ? -10.076 -4.424 8.064 1.00 96.19 182 SER A C 1
ATOM 1342 O O . SER A 1 182 ? -9.888 -5.303 7.227 1.00 96.19 182 SER A O 1
ATOM 1344 N N . ASP A 1 183 ? -9.938 -3.123 7.796 1.00 97.75 183 ASP A N 1
ATOM 1345 C CA . ASP A 1 183 ? -9.630 -2.622 6.461 1.00 97.75 183 ASP A CA 1
ATOM 1346 C C . ASP A 1 183 ? -8.951 -1.247 6.501 1.00 97.75 183 ASP A C 1
ATOM 1348 O O . ASP A 1 183 ? -9.143 -0.484 7.454 1.00 97.75 183 ASP A O 1
ATOM 1352 N N . ILE A 1 184 ? -8.157 -0.935 5.476 1.00 98.31 184 ILE A N 1
ATOM 1353 C CA . ILE A 1 184 ? -7.324 0.275 5.376 1.00 98.31 184 ILE A CA 1
ATOM 1354 C C . ILE A 1 184 ? -7.338 0.848 3.958 1.00 98.31 184 ILE A C 1
ATOM 1356 O O . ILE A 1 184 ? -7.329 0.109 2.978 1.00 98.31 184 ILE A O 1
ATOM 1360 N N . SER A 1 185 ? -7.254 2.173 3.841 1.00 97.94 185 SER A N 1
ATOM 1361 C CA . SER A 1 185 ? -7.024 2.853 2.563 1.00 97.94 185 SER A CA 1
ATOM 1362 C C . SER A 1 185 ? -6.026 4.001 2.719 1.00 97.94 185 SER A C 1
ATOM 1364 O O . SER A 1 185 ? -6.136 4.830 3.627 1.00 97.94 185 SER A O 1
ATOM 1366 N N . GLY A 1 186 ? -5.015 4.021 1.849 1.00 97.12 186 GLY A N 1
ATOM 1367 C CA . GLY A 1 186 ? -4.066 5.116 1.702 1.00 97.12 186 GLY A CA 1
ATOM 1368 C C . GLY A 1 186 ? -4.527 6.072 0.608 1.00 97.12 186 GLY A C 1
ATOM 1369 O O . GLY A 1 186 ? -4.461 5.753 -0.576 1.00 97.12 186 GLY A O 1
ATOM 1370 N N . GLY A 1 187 ? -4.959 7.269 0.994 1.00 95.50 187 GLY A N 1
ATOM 1371 C CA . GLY A 1 187 ? -5.195 8.361 0.057 1.00 95.50 187 GLY A CA 1
ATOM 1372 C C . GLY A 1 187 ? -3.890 9.019 -0.398 1.00 95.50 187 GLY A C 1
ATOM 1373 O O . GLY A 1 187 ? -2.799 8.633 0.016 1.00 95.50 187 GLY A O 1
ATOM 1374 N N . LEU A 1 188 ? -3.979 10.067 -1.228 1.00 94.88 188 LEU A N 1
ATOM 1375 C CA . LEU A 1 188 ? -2.781 10.786 -1.692 1.00 94.88 188 LEU A CA 1
ATOM 1376 C C . LEU A 1 188 ? -1.941 11.313 -0.519 1.00 94.88 188 LEU A C 1
ATOM 1378 O O . LEU A 1 188 ? -0.745 11.039 -0.464 1.00 94.88 188 LEU A O 1
ATOM 1382 N N . TYR A 1 189 ? -2.581 12.011 0.422 1.00 96.88 189 TYR A N 1
ATOM 1383 C CA . TYR A 1 189 ? -1.926 12.626 1.583 1.00 96.88 189 TYR A CA 1
ATOM 1384 C C . TYR A 1 189 ? -2.665 12.363 2.903 1.00 96.88 189 TYR A C 1
ATOM 1386 O O . TYR A 1 189 ? -2.474 13.068 3.894 1.00 96.88 189 TYR A O 1
ATOM 1394 N N . TYR A 1 190 ? -3.519 11.343 2.924 1.00 98.00 190 TYR A N 1
ATOM 1395 C CA . TYR A 1 190 ? -4.291 10.942 4.093 1.00 98.00 190 TYR A CA 1
ATOM 1396 C C . TYR A 1 190 ? -4.392 9.421 4.172 1.00 98.00 190 TYR A C 1
ATOM 1398 O O . TYR A 1 190 ? -4.002 8.693 3.258 1.00 98.00 190 TYR A O 1
ATOM 1406 N N . SER A 1 191 ? -4.913 8.955 5.290 1.00 98.56 191 SER A N 1
ATOM 1407 C CA . SER A 1 191 ? -5.074 7.554 5.628 1.00 98.56 191 SER A CA 1
ATOM 1408 C C . SER A 1 191 ? -6.451 7.356 6.236 1.00 98.56 191 SER A C 1
ATOM 1410 O O . SER A 1 191 ? -6.963 8.232 6.937 1.00 98.56 191 SER A O 1
ATOM 1412 N N . ALA A 1 192 ? -7.038 6.197 5.980 1.00 98.38 192 ALA A N 1
ATOM 1413 C CA . ALA A 1 192 ? -8.315 5.810 6.541 1.00 98.38 192 ALA A CA 1
ATOM 1414 C C . ALA A 1 192 ? -8.316 4.331 6.933 1.00 98.38 192 ALA A C 1
ATOM 1416 O O . ALA A 1 192 ? -7.575 3.518 6.376 1.00 98.38 192 ALA A O 1
ATOM 1417 N N . ALA A 1 193 ? -9.155 3.990 7.903 1.00 98.25 193 ALA A N 1
ATOM 1418 C CA . ALA A 1 193 ? -9.322 2.635 8.397 1.00 98.25 193 ALA A CA 1
ATOM 1419 C C . ALA A 1 193 ? -10.773 2.364 8.805 1.00 98.25 193 ALA A C 1
ATOM 1421 O O . ALA A 1 193 ? -11.490 3.264 9.249 1.00 98.25 193 ALA A O 1
ATOM 1422 N N . ILE A 1 194 ? -11.173 1.098 8.709 1.00 98.00 194 ILE A N 1
ATOM 1423 C CA . ILE A 1 194 ? -12.405 0.576 9.302 1.00 98.00 194 ILE A CA 1
ATOM 1424 C C . ILE A 1 194 ? -12.027 -0.399 10.406 1.00 98.00 194 ILE A C 1
ATOM 1426 O O . ILE A 1 194 ? -11.347 -1.401 10.164 1.00 98.00 194 ILE A O 1
ATOM 1430 N N . LYS A 1 195 ? -12.510 -0.141 11.618 1.00 97.00 195 LYS A N 1
ATOM 1431 C CA . LYS A 1 195 ? -12.375 -1.080 12.734 1.00 97.00 195 LYS A CA 1
ATOM 1432 C C . LYS A 1 195 ? -13.386 -2.224 12.631 1.00 97.00 195 LYS A C 1
ATOM 1434 O O . LYS A 1 195 ? -14.430 -2.094 12.002 1.00 97.00 195 LYS A O 1
ATOM 1439 N N . ASN A 1 196 ? -13.108 -3.338 13.303 1.00 95.81 196 ASN A N 1
ATOM 1440 C CA . ASN A 1 196 ? -13.969 -4.525 13.384 1.00 95.81 196 ASN A CA 1
ATOM 1441 C C . ASN A 1 196 ? -15.372 -4.217 13.943 1.00 95.81 196 ASN A C 1
ATOM 1443 O O . ASN A 1 196 ? -16.327 -4.937 13.654 1.00 95.81 196 ASN A O 1
ATOM 1447 N N . ASP A 1 197 ? -15.501 -3.143 14.726 1.00 96.25 197 ASP A N 1
ATOM 1448 C CA . ASP A 1 197 ? -16.776 -2.613 15.227 1.00 96.25 197 ASP A CA 1
ATOM 1449 C C . ASP A 1 197 ? -17.590 -1.842 14.160 1.00 96.25 197 ASP A C 1
ATOM 1451 O O . ASP A 1 197 ? -18.708 -1.410 14.432 1.00 96.25 197 ASP A O 1
ATOM 1455 N N . GLY A 1 198 ? -17.064 -1.699 12.940 1.00 96.69 198 GLY A N 1
ATOM 1456 C CA . GLY A 1 198 ? -17.701 -1.020 11.813 1.00 96.69 198 GLY A CA 1
ATOM 1457 C C . GLY A 1 198 ? -17.530 0.500 11.800 1.00 96.69 198 GLY A C 1
ATOM 1458 O O . GLY A 1 198 ? -18.157 1.153 10.965 1.00 96.69 198 GLY A O 1
ATOM 1459 N N . THR A 1 199 ? -16.722 1.073 12.700 1.00 97.69 199 THR A N 1
ATOM 1460 C CA . THR A 1 199 ? -16.452 2.521 12.749 1.00 97.69 199 THR A CA 1
ATOM 1461 C C . THR A 1 199 ? -15.376 2.948 11.748 1.00 97.69 199 THR A C 1
ATOM 1463 O O . THR A 1 199 ? -14.400 2.228 11.521 1.00 97.69 199 THR A O 1
ATOM 1466 N N . ALA A 1 200 ? -15.544 4.140 11.166 1.00 97.81 200 ALA A N 1
ATOM 1467 C CA . ALA A 1 200 ? -14.564 4.773 10.281 1.00 97.81 200 ALA A CA 1
ATOM 1468 C C . ALA A 1 200 ? -13.597 5.677 11.050 1.00 97.81 200 ALA A C 1
ATOM 1470 O O . ALA A 1 200 ? -14.006 6.438 11.927 1.00 97.81 200 ALA A O 1
ATOM 1471 N N . TRP A 1 201 ? -12.327 5.640 10.662 1.00 98.38 201 TRP A N 1
ATOM 1472 C CA . TRP A 1 201 ? -11.258 6.466 11.218 1.00 98.38 201 TRP A CA 1
ATOM 1473 C C . TRP A 1 201 ? -10.434 7.066 10.086 1.00 98.38 201 TRP A C 1
ATOM 1475 O O . TRP A 1 201 ? -10.145 6.372 9.114 1.00 98.38 201 TRP A O 1
ATOM 1485 N N . ALA A 1 202 ? -10.035 8.329 10.216 1.00 98.31 202 ALA A N 1
ATOM 1486 C CA . ALA A 1 202 ? -9.223 9.028 9.226 1.00 98.31 202 ALA A CA 1
ATOM 1487 C C . ALA A 1 202 ? -8.160 9.917 9.889 1.00 98.31 202 ALA A C 1
ATOM 1489 O O . ALA A 1 202 ? -8.348 10.417 11.003 1.00 98.31 202 ALA A O 1
ATOM 1490 N N . TRP A 1 203 ? -7.017 10.079 9.223 1.00 98.56 203 TRP A N 1
ATOM 1491 C CA . TRP A 1 203 ? -5.921 10.955 9.644 1.00 98.56 203 TRP A CA 1
ATOM 1492 C C . TRP A 1 203 ? -5.047 11.377 8.457 1.00 98.56 203 TRP A C 1
ATOM 1494 O O . TRP A 1 203 ? -5.142 10.816 7.369 1.00 98.56 203 TRP A O 1
ATOM 1504 N N . GLY A 1 204 ? -4.180 12.362 8.660 1.00 98.31 204 GLY A N 1
ATOM 1505 C CA . GLY A 1 204 ? -3.344 12.973 7.632 1.00 98.31 204 GLY A CA 1
ATOM 1506 C C . GLY A 1 204 ? -3.812 14.377 7.245 1.00 98.31 204 GLY A C 1
ATOM 1507 O O . GLY A 1 204 ? -4.381 15.106 8.064 1.00 98.31 204 GLY A O 1
ATOM 1508 N N . GLU A 1 205 ? -3.559 14.743 5.988 1.00 98.19 205 GLU A N 1
ATOM 1509 C CA . GLU A 1 205 ? -3.939 16.031 5.411 1.00 98.19 205 GLU A CA 1
ATOM 1510 C C . GLU A 1 205 ? -5.463 16.218 5.397 1.00 98.19 205 GLU A C 1
ATOM 1512 O O . GLU A 1 205 ? -6.219 15.332 4.998 1.00 98.19 205 GLU A O 1
ATOM 1517 N N . ASN A 1 206 ? -5.925 17.405 5.789 1.00 97.88 206 ASN A N 1
ATOM 1518 C CA . ASN A 1 206 ? -7.345 17.740 5.847 1.00 97.88 206 ASN A CA 1
ATOM 1519 C C . ASN A 1 206 ? -7.670 19.115 5.246 1.00 97.88 206 ASN A C 1
ATOM 1521 O O . ASN A 1 206 ? -8.754 19.649 5.467 1.00 97.88 206 ASN A O 1
ATOM 1525 N N . ILE A 1 207 ? -6.772 19.706 4.456 1.00 97.12 207 ILE A N 1
ATOM 1526 C CA . ILE A 1 207 ? -6.960 21.057 3.894 1.00 97.12 207 ILE A CA 1
ATOM 1527 C C . ILE A 1 207 ? -8.239 21.206 3.047 1.00 97.12 207 ILE A C 1
ATOM 1529 O O . ILE A 1 207 ? -8.760 22.310 2.896 1.00 97.12 207 ILE A O 1
ATOM 1533 N N . CYS A 1 208 ? -8.763 20.098 2.510 1.00 96.69 208 CYS A N 1
ATOM 1534 C CA . CYS A 1 208 ? -10.005 20.049 1.733 1.00 96.69 208 CYS A CA 1
ATOM 1535 C C . CYS A 1 208 ? -11.176 19.371 2.470 1.00 96.69 208 CYS A C 1
ATOM 1537 O O . CYS A 1 208 ? -12.192 19.095 1.838 1.00 96.69 208 CYS A O 1
ATOM 1539 N N . GLY A 1 209 ? -11.048 19.066 3.766 1.00 97.06 209 GLY A N 1
ATOM 1540 C CA . GLY A 1 209 ? -12.058 18.300 4.510 1.00 97.06 209 GLY A CA 1
ATOM 1541 C C . GLY A 1 209 ? -12.047 16.796 4.203 1.00 97.06 209 GLY A C 1
ATOM 1542 O O . GLY A 1 209 ? -13.069 16.132 4.355 1.00 97.06 209 GLY A O 1
ATOM 1543 N N . GLN A 1 210 ? -10.907 16.263 3.743 1.00 96.62 210 GLN A N 1
ATOM 1544 C CA . GLN A 1 210 ? -10.735 14.865 3.320 1.00 96.62 210 GLN A CA 1
ATOM 1545 C C . GLN A 1 210 ? -11.054 13.865 4.447 1.00 96.62 210 GLN A C 1
ATOM 1547 O O . GLN A 1 210 ? -11.466 12.743 4.168 1.00 96.62 210 GLN A O 1
ATOM 1552 N N . LEU A 1 211 ? -10.900 14.278 5.711 1.00 97.25 211 LEU A N 1
ATOM 1553 C CA . LEU A 1 211 ? -11.101 13.410 6.874 1.00 97.25 211 LEU A CA 1
ATOM 1554 C C . LEU A 1 211 ? -12.567 13.295 7.312 1.00 97.25 211 LEU A C 1
ATOM 1556 O O . LEU A 1 211 ? -12.886 12.430 8.119 1.00 97.25 211 LEU A O 1
ATOM 1560 N N . GLY A 1 212 ? -13.461 14.162 6.826 1.00 96.00 212 GLY A N 1
ATOM 1561 C CA . GLY A 1 212 ? -14.889 14.091 7.157 1.00 96.00 212 GLY A CA 1
ATOM 1562 C C . GLY A 1 212 ? -15.241 14.378 8.625 1.00 96.00 212 GLY A C 1
ATOM 1563 O O . GLY A 1 212 ? -16.375 14.149 9.029 1.00 96.00 212 GLY A O 1
ATOM 1564 N N . ASP A 1 213 ? -14.313 14.917 9.419 1.00 94.62 213 ASP A N 1
ATOM 1565 C CA . ASP A 1 213 ? -14.489 15.196 10.854 1.00 94.62 213 ASP A CA 1
ATOM 1566 C C . ASP A 1 213 ? -15.153 16.559 11.150 1.00 94.62 213 ASP A C 1
ATOM 1568 O O . ASP A 1 213 ? -15.156 17.040 12.284 1.00 94.62 213 ASP A O 1
ATOM 1572 N N . GLY A 1 214 ? -15.687 17.218 10.118 1.00 94.94 214 GLY A N 1
ATOM 1573 C CA . GLY A 1 214 ? -16.270 18.559 10.208 1.00 94.94 214 GLY A CA 1
ATOM 1574 C C . GLY A 1 214 ? -15.243 19.694 10.286 1.00 94.94 214 GLY A C 1
ATOM 1575 O O . GLY A 1 214 ? -15.633 20.847 10.479 1.00 94.94 214 GLY A O 1
ATOM 1576 N N . THR A 1 215 ? -13.949 19.401 10.125 1.00 96.69 215 THR A N 1
ATOM 1577 C CA . THR A 1 215 ? -12.872 20.399 10.138 1.00 96.69 215 THR A CA 1
ATOM 1578 C C . THR A 1 215 ? -12.093 20.421 8.822 1.00 96.69 215 THR A C 1
ATOM 1580 O O . THR A 1 215 ? -12.316 19.612 7.925 1.00 96.69 215 THR A O 1
ATOM 1583 N N . THR A 1 216 ? -11.169 21.378 8.705 1.00 97.50 216 THR A N 1
ATOM 1584 C CA . THR A 1 216 ? -10.170 21.441 7.625 1.00 97.50 216 THR A CA 1
ATOM 1585 C C . THR A 1 216 ? -8.750 21.499 8.189 1.00 97.50 216 THR A C 1
ATOM 1587 O O . THR A 1 216 ? -7.880 22.202 7.673 1.00 97.50 216 THR A O 1
ATOM 1590 N N . THR A 1 217 ? -8.539 20.864 9.341 1.00 97.00 217 THR A N 1
ATOM 1591 C CA . THR A 1 217 ? -7.256 20.849 10.051 1.00 97.00 217 THR A CA 1
ATOM 1592 C C . THR A 1 217 ? -6.697 19.442 10.043 1.00 97.00 217 THR A C 1
ATOM 1594 O O . THR A 1 217 ? -7.413 18.500 10.389 1.00 97.00 217 THR A O 1
ATOM 1597 N N . ASP A 1 218 ? -5.436 19.320 9.637 1.00 97.12 218 ASP A N 1
ATOM 1598 C CA . ASP A 1 218 ? -4.719 18.050 9.583 1.00 97.12 218 ASP A CA 1
ATOM 1599 C C . ASP A 1 218 ? -4.771 17.329 10.933 1.00 97.12 218 ASP A C 1
ATOM 1601 O O . ASP A 1 218 ? -4.755 17.950 12.005 1.00 97.12 218 ASP A O 1
ATOM 1605 N N . LYS A 1 219 ? -4.817 15.999 10.884 1.00 97.31 219 LYS A N 1
ATOM 1606 C CA . LYS A 1 219 ? -4.804 15.144 12.073 1.00 97.31 219 LYS A CA 1
ATOM 1607 C C . LYS A 1 219 ? -3.598 14.233 12.011 1.00 97.31 219 LYS A C 1
ATOM 1609 O O . LYS A 1 219 ? -3.477 13.415 11.114 1.00 97.31 219 LYS A O 1
ATOM 1614 N N . ASN A 1 220 ? -2.724 14.333 13.001 1.00 96.25 220 ASN A N 1
ATOM 1615 C CA . ASN A 1 220 ? -1.551 13.468 13.115 1.00 96.25 220 ASN A CA 1
ATOM 1616 C C . ASN A 1 220 ? -1.825 12.149 13.851 1.00 96.25 220 ASN A C 1
ATOM 1618 O O . ASN A 1 220 ? -0.904 11.362 14.049 1.00 96.25 220 ASN A O 1
ATOM 1622 N N . ILE A 1 221 ? -3.073 11.912 14.256 1.00 96.50 221 ILE A N 1
ATOM 1623 C CA . ILE A 1 221 ? -3.536 10.680 14.890 1.00 96.50 221 ILE A CA 1
ATOM 1624 C C . ILE A 1 221 ? -4.872 10.249 14.272 1.00 96.50 221 ILE A C 1
ATOM 1626 O O . ILE A 1 221 ? -5.663 11.122 13.894 1.00 96.50 221 ILE A O 1
ATOM 1630 N N . PRO A 1 222 ? -5.155 8.933 14.203 1.00 98.19 222 PRO A N 1
ATOM 1631 C CA . PRO A 1 222 ? -6.463 8.410 13.840 1.00 98.19 222 PRO A CA 1
ATOM 1632 C C . PRO A 1 222 ? -7.567 9.116 14.619 1.00 98.19 222 PRO A C 1
ATOM 1634 O O . PRO A 1 222 ? -7.570 9.124 15.850 1.00 98.19 222 PRO A O 1
ATOM 1637 N N . THR A 1 223 ? -8.498 9.718 13.888 1.00 97.56 223 THR A N 1
ATOM 1638 C CA . THR A 1 223 ? -9.670 10.396 14.439 1.00 97.56 223 THR A CA 1
ATOM 1639 C C . THR A 1 223 ? -10.915 9.729 13.873 1.00 97.56 223 THR A C 1
ATOM 1641 O O . THR A 1 223 ? -10.988 9.477 12.671 1.00 97.56 223 THR A O 1
ATOM 1644 N N . GLN A 1 224 ? -11.880 9.405 14.732 1.00 97.06 224 GLN A N 1
ATOM 1645 C CA . GLN A 1 224 ? -13.121 8.775 14.298 1.00 97.06 224 GLN A CA 1
ATOM 1646 C C . GLN A 1 224 ? -13.940 9.738 13.428 1.00 97.06 224 GLN A C 1
ATOM 1648 O O . GLN A 1 224 ? -14.087 10.917 13.754 1.00 97.06 224 GLN A O 1
ATOM 1653 N N . VAL A 1 225 ? -14.491 9.220 12.332 1.00 97.31 225 VAL A N 1
ATOM 1654 C CA . VAL A 1 225 ? -15.441 9.937 11.478 1.00 97.31 225 VAL A CA 1
ATOM 1655 C C . VAL A 1 225 ? -16.847 9.651 11.995 1.00 97.31 225 VAL A C 1
ATOM 1657 O O . VAL A 1 225 ? -17.377 8.549 11.842 1.00 97.31 225 VAL A O 1
ATOM 1660 N N . GLU A 1 226 ? -17.437 10.639 12.660 1.00 95.25 226 GLU A N 1
ATOM 1661 C CA . GLU A 1 226 ? -18.741 10.493 13.303 1.00 95.25 226 GLU A CA 1
ATOM 1662 C C . GLU A 1 226 ? -19.868 10.236 12.292 1.00 95.25 226 GLU A C 1
ATOM 1664 O O . GLU A 1 226 ? -19.891 10.778 11.187 1.00 95.25 226 GLU A O 1
ATOM 1669 N N . GLY A 1 227 ? -20.843 9.416 12.690 1.00 93.69 227 GLY A N 1
ATOM 1670 C CA . GLY A 1 227 ? -22.026 9.117 11.875 1.00 93.69 227 GLY A CA 1
ATOM 1671 C C . GLY A 1 227 ? -21.840 8.041 10.798 1.00 93.69 227 GLY A C 1
ATOM 1672 O O . GLY A 1 227 ? -22.805 7.734 10.098 1.00 93.69 227 GLY A O 1
ATOM 1673 N N . LEU A 1 228 ? -20.653 7.435 10.685 1.00 93.06 228 LEU A N 1
ATOM 1674 C CA . LEU A 1 228 ? -20.408 6.257 9.848 1.00 93.06 228 LEU A CA 1
ATOM 1675 C C . LEU A 1 228 ? -20.289 4.996 10.716 1.00 93.06 228 LEU A C 1
ATOM 1677 O O . LEU A 1 228 ? -19.328 4.839 11.471 1.00 93.06 228 LEU A O 1
ATOM 1681 N N . THR A 1 229 ? -21.266 4.095 10.599 1.00 92.56 229 THR A N 1
ATOM 1682 C CA . THR A 1 229 ? -21.303 2.808 11.313 1.00 92.56 229 THR A CA 1
ATOM 1683 C C . THR A 1 229 ? -21.551 1.649 10.355 1.00 92.56 229 THR A C 1
ATOM 1685 O O . THR A 1 229 ? -21.937 1.847 9.202 1.00 92.56 229 THR A O 1
ATOM 1688 N N . ASP A 1 230 ? -21.332 0.426 10.844 1.00 94.94 230 ASP A N 1
ATOM 1689 C CA . ASP A 1 230 ? -21.622 -0.826 10.133 1.00 94.94 230 ASP A CA 1
ATOM 1690 C C . ASP A 1 230 ? -20.859 -1.008 8.811 1.00 94.94 230 ASP A C 1
ATOM 1692 O O . ASP A 1 230 ? -21.257 -1.798 7.947 1.00 94.94 230 ASP A O 1
ATOM 1696 N N . LEU A 1 231 ? -19.726 -0.317 8.662 1.00 95.94 231 LEU A N 1
ATOM 1697 C CA . LEU A 1 231 ? -18.878 -0.433 7.485 1.00 95.94 231 LEU A CA 1
ATOM 1698 C C . LEU A 1 231 ? -18.202 -1.808 7.421 1.00 95.94 231 LEU A C 1
ATOM 1700 O O . LEU A 1 231 ? -17.916 -2.441 8.439 1.00 95.94 231 LEU A O 1
ATOM 1704 N N . LYS A 1 232 ? -17.966 -2.279 6.192 1.00 93.75 232 LYS A N 1
ATOM 1705 C CA . LYS A 1 232 ? -17.354 -3.591 5.913 1.00 93.75 232 LYS A CA 1
ATOM 1706 C C . LYS A 1 232 ? -16.116 -3.529 5.036 1.00 93.75 232 LYS A C 1
ATOM 1708 O O . LYS A 1 232 ? -15.361 -4.494 5.027 1.00 93.75 232 LYS A O 1
ATOM 1713 N N . LYS A 1 233 ? -15.959 -2.453 4.266 1.00 93.94 233 LYS A N 1
ATOM 1714 C CA . LYS A 1 233 ? -14.857 -2.289 3.329 1.00 93.94 233 LYS A CA 1
ATOM 1715 C C . LYS A 1 233 ? -14.619 -0.815 3.013 1.00 93.94 233 LYS A C 1
ATOM 1717 O O . LYS A 1 233 ? -15.585 -0.048 2.971 1.00 93.94 233 LYS A O 1
ATOM 1722 N N . ILE A 1 234 ? -13.367 -0.457 2.772 1.00 93.38 234 ILE A N 1
ATOM 1723 C CA . ILE A 1 234 ? -12.913 0.807 2.198 1.00 93.38 234 ILE A CA 1
ATOM 1724 C C . ILE A 1 234 ? -12.064 0.499 0.953 1.00 93.38 234 ILE A C 1
ATOM 1726 O O . ILE A 1 234 ? -11.317 -0.475 0.931 1.00 93.38 234 ILE A O 1
ATOM 1730 N N . GLU A 1 235 ? -12.229 1.282 -0.113 1.00 79.31 235 GLU A N 1
ATOM 1731 C CA . GLU A 1 235 ? -11.450 1.173 -1.359 1.00 79.31 235 GLU A CA 1
ATOM 1732 C C . GLU A 1 235 ? -10.827 2.528 -1.689 1.00 79.31 235 GLU A C 1
ATOM 1734 O O . GLU A 1 235 ? -11.580 3.529 -1.683 1.00 79.31 235 GLU A O 1
#

Secondary structure (DSSP, 8-state):
----------------S--PPP-------EEEEEE-SSEEEEEETTS-EEEEE--TT-TT-SS----EEEEEEPSS--SEEEEEE-SSEEEEEETTS-EEEEE--TTSTT-SSS---EEEEEE-TT---EEEEEE-SSEEEEEETTS-EEEEE--TTSTTSS-STT--EEEEEE-TT--SEEEEEE-SSEEEEEETTS-EEEEE--TTSTT-SS--S-EEEEEE-TT--S-----

Solvent-accessible surface area (backbone atoms only — not comparable to full-atom values): 12216 Å² total; per-residue (Å²): 136,87,90,89,86,86,90,83,92,71,91,69,92,80,78,83,81,84,76,73,73,75,78,69,72,82,73,85,48,72,76,47,76,28,69,28,68,57,29,38,37,35,34,32,78,82,17,50,47,29,14,27,34,55,12,78,41,4,39,36,14,66,64,48,51,65,64,28,99,51,80,40,62,37,43,88,69,71,56,38,74,46,70,32,24,16,33,51,25,30,40,35,28,35,85,76,17,35,44,32,27,22,2,41,9,84,42,6,40,52,31,70,68,46,52,66,60,26,31,38,49,41,71,32,83,95,52,62,47,42,74,45,63,26,30,11,41,46,28,34,41,35,33,32,77,87,16,46,35,30,22,24,4,40,16,78,46,15,40,44,27,50,92,58,90,44,47,58,34,25,39,75,36,74,28,87,89,49,64,51,43,70,37,56,34,35,39,73,57,25,29,38,36,30,29,74,85,9,39,36,30,22,20,2,42,10,82,85,36,75,46,61,66,87,52,55,62,59,28,41,38,72,36,69,25,78,95,46,67,77,52,88,79,64,128

Radius of gyration: 26.16 Å; Cα contacts (8 Å, |Δi|>4): 686; chains: 1; bounding box: 39×67×104 Å

pLDDT: mean 91.57, std 16.36, range [36.22, 98.88]

Sequence (235 aa):
MKKTTALLLSFIMLCFLIFSPPVLANETKFIVVAGGGQNTLALDSDGNVWGWGYNQYGQIGDGTTKTRPYRVMAKGLPFITQIAAGGMSSFAIDQEGNVWTWGNNSEGQLGDGTTNNRFLPAKIEGLSGITSLSAGQSHVLAIKDDGTVLSWGTNSSGMLGYDTGGNCVPTPTVIPSLSDVSDISGGLYYSAAIKNDGTAWAWGENICGQLGDGTTTDKNIPTQVEGLTDLKKIE

Nearest PDB structures (foldseek):
  1i2m-assembly2_D  TM=9.150E-01  e=1.339E-18  Homo sapiens
  8ux1-assembly1_L  TM=9.146E-01  e=5.729E-17  Homo sapiens
  5tbk-assembly2_I  TM=8.906E-01  e=3.270E-17  Homo sapiens
  4x33-assembly1_B  TM=3.849E-01  e=2.157E-11  Saccharomyces cerevisiae S288C
  4d4p-assembly1_G  TM=3.763E-01  e=8.282E-11  Saccharomyces cerevisiae

Foldseek 3Di:
DDDDDDDDDDPDDDDPDDDPPPPPDPPFAWDDKEDAQFKIWTATPQQWIKIAGQACLLQRQCLDRDHHPDIDTHPDDDRFDDWYYANFKIWTAHPFRWIWIFGAQCQLQRQCQDRHGHNHIDTNPPDTQWDDKEYANFKIWTAGPQFWIWIFGFCLFLQRAADPVRHGGNHTDTNPVDGQWDEWYYYNFKIWTAHPQFWIWIFGQQCPPPGCCPDRHGHNHTDTNPPGGPHDYDD